Protein AF-A0A1H6A2J1-F1 (afdb_monomer)

Secondary structure (DSSP, 8-state):
-HHHHHHTHHHHHHHHHHHHHHHHHHHHIIIIIS--HHHHHHHHHHHHHHHHHHHHHHHHHHHHHSS--HHHHHHHHHHHHHHHHHHHHHHHHHHHHHHHHHHHTT--TTSS--PPP---THHHHHHHHHHHHHHHHHHHHHHHHHHHHH-BPPGGGSPPTTSS-HHHHHHHH-SBSSHHHHHHHHHHHHHHHHHHHHHHHHHHSPPPPPGGGS--

Mean predicted aligned error: 10.79 Å

Sequence (216 aa):
MLDYILQYKWAFFIGGEAVFWGSIVCFLLLRYVWNYRKLSKLFILLFLLSDLWMAAIGYLDYRRTGQFETFQWVILIFLAYALFFGRSDLRKLDAFIAVKTAKWWGIPDHELPPAEPKLSGTAHTRRELKNFTVHFVLYAAVTSVLIVVYGIVPEQSLPPEPSGPYAIRLALAGIVNHETAASVLKVWSLILAIDAAITLSYVIFPKKPDKTAASR

Nearest PDB structures (foldseek):
  7eeb-assembly1_D  TM=2.979E-01  e=9.233E+00  Mus musculus

pLDDT: mean 79.97, std 9.99, range [36.97, 90.62]

Solvent-accessible surface area (backbone atoms only — not comparable to full-atom values): 12003 Å² total; per-residue (Å²): 107,69,67,57,52,60,74,41,40,68,59,53,49,54,49,38,51,51,49,40,55,49,25,54,50,49,24,48,44,31,40,72,76,64,60,36,68,69,63,23,54,52,28,55,52,51,35,54,48,41,55,52,49,52,50,49,52,38,52,55,48,35,73,71,68,75,49,90,48,72,68,38,54,52,46,51,53,51,50,50,47,45,69,75,42,41,71,58,50,53,52,52,50,51,53,52,48,51,45,53,49,39,53,74,72,66,54,56,84,89,76,50,68,84,65,78,77,84,57,51,26,68,61,32,40,53,49,46,49,52,53,50,50,53,54,49,51,51,51,52,51,53,51,50,53,46,34,74,73,51,30,60,47,56,78,88,70,34,70,62,89,85,78,62,58,68,70,56,33,42,57,73,56,19,69,31,51,39,74,67,63,13,52,53,47,41,57,50,50,51,52,50,51,51,53,47,51,55,44,50,46,35,68,77,54,57,54,76,61,66,76,81,71,77,79,118

Structure (mmCIF, N/CA/C/O backbone):
data_AF-A0A1H6A2J1-F1
#
_entry.id   AF-A0A1H6A2J1-F1
#
loop_
_atom_site.group_PDB
_atom_site.id
_atom_site.type_symbol
_atom_site.label_atom_id
_atom_site.label_alt_id
_atom_site.label_comp_id
_atom_site.label_asym_id
_atom_site.label_entity_id
_atom_site.label_seq_id
_atom_site.pdbx_PDB_ins_code
_atom_site.Cartn_x
_atom_site.Cartn_y
_atom_site.Cartn_z
_atom_site.occupancy
_atom_site.B_iso_or_equiv
_atom_site.auth_seq_id
_atom_site.auth_comp_id
_atom_site.auth_asym_id
_atom_site.auth_atom_id
_atom_site.pdbx_PDB_model_num
ATOM 1 N N . MET A 1 1 ? 5.252 -11.901 28.234 1.00 73.31 1 MET A N 1
ATOM 2 C CA . MET A 1 1 ? 5.832 -11.677 26.886 1.00 73.31 1 MET A CA 1
ATOM 3 C C . MET A 1 1 ? 4.790 -11.207 25.882 1.00 73.31 1 MET A C 1
ATOM 5 O O . MET A 1 1 ? 4.975 -10.127 25.346 1.00 73.31 1 MET A O 1
ATOM 9 N N . LEU A 1 2 ? 3.694 -11.945 25.658 1.00 76.88 2 LEU A N 1
ATOM 10 C CA . LEU A 1 2 ? 2.600 -11.502 24.774 1.00 76.88 2 LEU A CA 1
ATOM 11 C C . LEU A 1 2 ? 2.052 -10.112 25.135 1.00 76.88 2 LEU A C 1
ATOM 13 O O . LEU A 1 2 ? 1.845 -9.291 24.255 1.00 76.88 2 LEU A O 1
ATOM 17 N N . ASP A 1 3 ? 1.895 -9.826 26.424 1.00 79.81 3 ASP A N 1
ATOM 18 C CA . ASP A 1 3 ? 1.411 -8.538 26.942 1.00 79.81 3 ASP A CA 1
ATOM 19 C C . ASP A 1 3 ? 2.306 -7.369 26.527 1.00 79.81 3 ASP A C 1
ATOM 21 O O . ASP A 1 3 ? 1.815 -6.320 26.128 1.00 79.81 3 ASP A O 1
ATOM 25 N N . TYR A 1 4 ? 3.621 -7.585 26.534 1.00 83.00 4 TYR A N 1
ATOM 26 C CA . TYR A 1 4 ? 4.599 -6.601 26.088 1.00 83.00 4 TYR A CA 1
ATOM 27 C C . TYR A 1 4 ? 4.525 -6.396 24.568 1.00 83.00 4 TYR A C 1
ATOM 29 O O . TYR A 1 4 ? 4.512 -5.267 24.091 1.00 83.00 4 TYR A O 1
ATOM 37 N N . ILE A 1 5 ? 4.406 -7.484 23.798 1.00 78.19 5 ILE A N 1
ATOM 38 C CA . ILE A 1 5 ? 4.261 -7.413 22.334 1.00 78.19 5 ILE A CA 1
ATOM 39 C C . ILE A 1 5 ? 2.994 -6.639 21.949 1.00 78.19 5 ILE A C 1
ATOM 41 O O . ILE A 1 5 ? 3.039 -5.790 21.064 1.00 78.19 5 ILE A O 1
ATOM 45 N N . LEU A 1 6 ? 1.881 -6.892 22.641 1.00 79.19 6 LEU A N 1
ATOM 46 C CA . LEU A 1 6 ? 0.605 -6.227 22.387 1.00 79.19 6 LEU A CA 1
ATOM 47 C C . LEU A 1 6 ? 0.598 -4.767 22.860 1.00 79.19 6 LEU A C 1
ATOM 49 O O . LEU A 1 6 ? 0.034 -3.914 22.180 1.00 79.19 6 LEU A O 1
ATOM 53 N N . GLN A 1 7 ? 1.278 -4.446 23.965 1.00 85.62 7 GLN A N 1
ATOM 54 C CA . GLN A 1 7 ? 1.450 -3.064 24.423 1.00 85.62 7 GLN A CA 1
ATOM 55 C C . GLN A 1 7 ? 2.217 -2.217 23.397 1.00 85.62 7 GLN A C 1
ATOM 57 O O . GLN A 1 7 ? 1.844 -1.077 23.130 1.00 85.62 7 GLN A O 1
ATOM 62 N N . TYR A 1 8 ? 3.258 -2.784 22.783 1.00 86.62 8 TYR A N 1
ATOM 63 C CA . TYR A 1 8 ? 4.091 -2.108 21.784 1.00 86.62 8 TYR A CA 1
ATOM 64 C C . TYR A 1 8 ? 3.735 -2.496 20.343 1.00 86.62 8 TYR A C 1
ATOM 66 O O . TYR A 1 8 ? 4.563 -2.353 19.443 1.00 86.62 8 TYR A O 1
ATOM 74 N N . LYS A 1 9 ? 2.503 -2.959 20.090 1.00 87.31 9 LYS A N 1
ATOM 75 C CA . LYS A 1 9 ? 2.076 -3.486 18.781 1.00 87.31 9 LYS A CA 1
ATOM 76 C C . LYS A 1 9 ? 2.341 -2.534 17.610 1.00 87.31 9 LYS A C 1
ATOM 78 O O . LYS A 1 9 ? 2.793 -2.969 16.555 1.00 87.31 9 LYS A O 1
ATOM 83 N N . TRP A 1 10 ? 2.177 -1.228 17.823 1.00 86.44 10 TRP A N 1
ATOM 84 C CA . TRP A 1 10 ? 2.512 -0.196 16.834 1.00 86.44 10 TRP A CA 1
ATOM 85 C C . TRP A 1 10 ? 4.014 -0.088 16.544 1.00 86.44 10 TRP A C 1
ATOM 87 O O . TRP A 1 10 ? 4.399 0.087 15.392 1.00 86.44 10 TRP A O 1
ATOM 97 N N . ALA A 1 11 ? 4.874 -0.239 17.554 1.00 88.12 11 ALA A N 1
ATOM 98 C CA . ALA A 1 11 ? 6.321 -0.249 17.352 1.00 88.12 11 ALA A CA 1
ATOM 99 C C . ALA A 1 11 ? 6.768 -1.506 16.591 1.00 88.12 11 ALA A C 1
ATOM 101 O O . ALA A 1 11 ? 7.615 -1.414 15.705 1.00 88.12 11 ALA A O 1
ATOM 102 N N . PHE A 1 12 ? 6.156 -2.662 16.875 1.00 87.94 12 PHE A N 1
ATOM 103 C CA . PHE A 1 12 ? 6.385 -3.887 16.102 1.00 87.94 12 PHE A CA 1
ATOM 104 C C . PHE A 1 12 ? 5.913 -3.757 14.655 1.00 87.94 12 PHE A C 1
ATOM 106 O O . PHE A 1 12 ? 6.601 -4.237 13.761 1.00 87.94 12 PHE A O 1
ATOM 113 N N . PHE A 1 13 ? 4.790 -3.080 14.414 1.00 87.44 13 PHE A N 1
ATOM 114 C CA . PHE A 1 13 ? 4.320 -2.781 13.064 1.00 87.44 13 PHE A CA 1
ATOM 115 C C . PHE A 1 13 ? 5.317 -1.900 12.301 1.00 87.44 13 PHE A C 1
ATOM 117 O O . PHE A 1 13 ? 5.768 -2.287 11.230 1.00 87.44 13 PHE A O 1
ATOM 124 N N . ILE A 1 14 ? 5.759 -0.782 12.889 1.00 88.19 14 ILE A N 1
ATOM 125 C CA . ILE A 1 14 ? 6.772 0.099 12.277 1.00 88.19 14 ILE A CA 1
ATOM 126 C C . ILE A 1 14 ? 8.093 -0.651 12.043 1.00 88.19 14 ILE A C 1
ATOM 128 O O . ILE A 1 14 ? 8.727 -0.491 11.002 1.00 88.19 14 ILE A O 1
ATOM 132 N N . GLY A 1 15 ? 8.510 -1.492 12.992 1.00 89.38 15 GLY A N 1
ATOM 133 C CA . GLY A 1 15 ? 9.690 -2.342 12.843 1.00 89.38 15 GLY A CA 1
ATOM 134 C C . GLY A 1 15 ? 9.544 -3.352 11.703 1.00 89.38 15 GLY A C 1
ATOM 135 O O . GLY A 1 15 ? 10.477 -3.522 10.921 1.00 89.38 15 GLY A O 1
ATOM 136 N N . GLY A 1 16 ? 8.370 -3.973 11.570 1.00 87.88 16 GLY A N 1
ATOM 137 C CA . GLY A 1 16 ? 8.030 -4.863 10.460 1.00 87.88 16 GLY A CA 1
ATOM 138 C C . GLY A 1 16 ? 8.097 -4.154 9.109 1.00 87.88 16 GLY A C 1
ATOM 139 O O . GLY A 1 16 ? 8.733 -4.660 8.190 1.00 87.88 16 GLY A O 1
ATOM 140 N N . GLU A 1 17 ? 7.561 -2.937 9.014 1.00 89.44 17 GLU A N 1
ATOM 141 C CA . GLU A 1 17 ? 7.673 -2.094 7.815 1.00 89.44 17 GLU A CA 1
ATOM 142 C C . GLU A 1 17 ? 9.136 -1.744 7.489 1.00 89.44 17 GLU A C 1
ATOM 144 O O . GLU A 1 17 ? 9.572 -1.824 6.339 1.00 89.44 17 GLU A O 1
ATOM 149 N N . ALA A 1 18 ? 9.951 -1.412 8.492 1.00 90.12 18 ALA A N 1
ATOM 150 C CA . ALA A 1 18 ? 11.375 -1.155 8.281 1.00 90.12 18 ALA A CA 1
ATOM 151 C C . ALA A 1 18 ? 12.114 -2.405 7.765 1.00 90.12 18 ALA A C 1
ATOM 153 O O . ALA A 1 18 ? 12.942 -2.307 6.854 1.00 90.12 18 ALA A O 1
ATOM 154 N N . VAL A 1 19 ? 11.791 -3.587 8.300 1.00 90.06 19 VAL A N 1
ATOM 155 C CA . VAL A 1 19 ? 12.327 -4.874 7.829 1.00 90.06 19 VAL A CA 1
ATOM 156 C C . VAL A 1 19 ? 11.833 -5.194 6.419 1.00 90.06 19 VAL A C 1
ATOM 158 O O . VAL A 1 19 ? 12.625 -5.680 5.611 1.00 90.06 19 VAL A O 1
ATOM 161 N N . PHE A 1 20 ? 10.578 -4.885 6.089 1.00 87.50 20 PHE A N 1
ATOM 162 C CA . PHE A 1 20 ? 10.013 -5.015 4.745 1.00 87.50 20 PHE A CA 1
ATOM 163 C C . PHE A 1 20 ? 10.830 -4.201 3.734 1.00 87.50 20 PHE A C 1
ATOM 165 O O . PHE A 1 20 ? 11.395 -4.764 2.789 1.00 87.50 20 PHE A O 1
ATOM 172 N N . TRP A 1 21 ? 10.982 -2.893 3.969 1.00 87.56 21 TRP A N 1
ATOM 173 C CA . TRP A 1 21 ? 11.711 -2.007 3.059 1.00 87.56 21 TRP A CA 1
ATOM 174 C C . TRP A 1 21 ? 13.193 -2.377 2.986 1.00 87.56 21 TRP A C 1
ATOM 176 O O . TRP A 1 21 ? 13.762 -2.463 1.895 1.00 87.56 21 TRP A O 1
ATOM 186 N N . GLY A 1 22 ? 13.808 -2.679 4.132 1.00 90.00 22 GLY A N 1
ATOM 187 C CA . GLY A 1 22 ? 15.189 -3.146 4.205 1.00 90.00 22 GLY A CA 1
ATOM 188 C C . GLY A 1 22 ? 15.407 -4.448 3.433 1.00 90.00 22 GLY A C 1
ATOM 189 O O . GLY A 1 22 ? 16.389 -4.574 2.703 1.00 90.00 22 GLY A O 1
ATOM 190 N N . SER A 1 23 ? 14.470 -5.394 3.517 1.00 87.75 23 SER A N 1
ATOM 191 C CA . SER A 1 23 ? 14.567 -6.679 2.820 1.00 87.75 23 SER A CA 1
ATOM 192 C C . SER A 1 23 ? 14.482 -6.520 1.308 1.00 87.75 23 SER A C 1
ATOM 194 O O . SER A 1 23 ? 15.246 -7.163 0.590 1.00 87.75 23 SER A O 1
ATOM 196 N N . ILE A 1 24 ? 13.614 -5.632 0.816 1.00 85.75 24 ILE A N 1
ATOM 197 C CA . ILE A 1 24 ? 13.518 -5.306 -0.612 1.00 85.75 24 ILE A CA 1
ATOM 198 C C . ILE A 1 24 ? 14.820 -4.674 -1.109 1.00 85.75 24 ILE A C 1
ATOM 200 O O . ILE A 1 24 ? 15.358 -5.087 -2.137 1.00 85.75 24 ILE A O 1
ATOM 204 N N . VAL A 1 25 ? 15.359 -3.697 -0.380 1.00 87.38 25 VAL A N 1
ATOM 205 C CA . VAL A 1 25 ? 16.614 -3.041 -0.766 1.00 87.38 25 VAL A CA 1
ATOM 206 C C . VAL A 1 25 ? 17.764 -4.048 -0.773 1.00 87.38 25 VAL A C 1
ATOM 208 O O . VAL A 1 25 ? 18.466 -4.166 -1.777 1.00 87.38 25 VAL A O 1
ATOM 211 N N . CYS A 1 26 ? 17.918 -4.844 0.286 1.00 87.06 26 CYS A N 1
ATOM 212 C CA . CYS A 1 26 ? 18.938 -5.890 0.364 1.00 87.06 26 CYS A CA 1
ATOM 213 C C . CYS A 1 26 ? 18.780 -6.945 -0.736 1.00 87.06 26 CYS A C 1
ATOM 215 O O . CYS A 1 26 ? 19.773 -7.350 -1.341 1.00 87.06 26 CYS A O 1
ATOM 217 N N . PHE A 1 27 ? 17.547 -7.357 -1.049 1.00 86.38 27 PHE A N 1
ATOM 218 C CA . PHE A 1 27 ? 17.252 -8.260 -2.159 1.00 86.38 27 PHE A CA 1
ATOM 219 C C . PHE A 1 27 ? 17.810 -7.728 -3.482 1.00 86.38 27 PHE A C 1
ATOM 221 O O . PHE A 1 27 ? 18.503 -8.455 -4.201 1.00 86.38 27 PHE A O 1
ATOM 228 N N . LEU A 1 28 ? 17.529 -6.460 -3.789 1.00 82.00 28 LEU A N 1
ATOM 229 C CA . LEU A 1 28 ? 17.964 -5.811 -5.021 1.00 82.00 28 LEU A CA 1
ATOM 230 C C . LEU A 1 28 ? 19.483 -5.626 -5.052 1.00 82.00 28 LEU A C 1
ATOM 232 O O . LEU A 1 28 ? 20.115 -5.952 -6.056 1.00 82.00 28 LEU A O 1
ATOM 236 N N . LEU A 1 29 ? 20.081 -5.170 -3.950 1.00 83.69 29 LEU A N 1
ATOM 237 C CA . LEU A 1 29 ? 21.529 -4.998 -3.846 1.00 83.69 29 LEU A CA 1
ATOM 238 C C . LEU A 1 29 ? 22.260 -6.332 -4.042 1.00 83.69 29 LEU A C 1
ATOM 240 O O . LEU A 1 29 ? 23.148 -6.439 -4.884 1.00 83.69 29 LEU A O 1
ATOM 244 N N . LEU A 1 30 ? 21.853 -7.387 -3.337 1.00 83.81 30 LEU A N 1
ATOM 245 C CA . LEU A 1 30 ? 22.485 -8.702 -3.465 1.00 83.81 30 LEU A CA 1
ATOM 246 C C . LEU A 1 30 ? 22.318 -9.298 -4.859 1.00 83.81 30 LEU A C 1
ATOM 248 O O . LEU A 1 30 ? 23.219 -9.975 -5.352 1.00 83.81 30 LEU A O 1
ATOM 252 N N . ARG A 1 31 ? 21.174 -9.054 -5.501 1.00 81.69 31 ARG A N 1
ATOM 253 C CA . ARG A 1 31 ? 20.886 -9.586 -6.829 1.00 81.69 31 ARG A CA 1
ATOM 254 C C . ARG A 1 31 ? 21.630 -8.851 -7.940 1.00 81.69 31 ARG A C 1
ATOM 256 O O . ARG A 1 31 ? 22.133 -9.524 -8.834 1.00 81.69 31 ARG A O 1
ATOM 263 N N . TYR A 1 32 ? 21.683 -7.521 -7.900 1.00 78.06 32 TYR A N 1
ATOM 264 C CA . TYR A 1 32 ? 22.187 -6.710 -9.014 1.00 78.06 32 TYR A CA 1
ATOM 265 C C . TYR A 1 32 ? 23.586 -6.136 -8.786 1.00 78.06 32 TYR A C 1
ATOM 267 O O . TYR A 1 32 ? 24.330 -6.003 -9.749 1.00 78.06 32 TYR A O 1
ATOM 275 N N . VAL A 1 33 ? 23.969 -5.832 -7.542 1.00 76.94 33 VAL A N 1
ATOM 276 C CA . VAL A 1 33 ? 25.324 -5.344 -7.224 1.00 76.94 33 VAL A CA 1
ATOM 277 C C . VAL A 1 33 ? 26.275 -6.519 -7.001 1.00 76.94 33 VAL A C 1
ATOM 279 O O . VAL A 1 33 ? 27.364 -6.542 -7.561 1.00 76.94 33 VAL A O 1
ATOM 282 N N . TRP A 1 34 ? 25.849 -7.527 -6.232 1.00 77.81 34 TRP A N 1
ATOM 283 C CA . TRP A 1 34 ? 26.703 -8.666 -5.858 1.00 77.81 34 TRP A CA 1
ATOM 284 C C . TRP A 1 34 ? 26.422 -9.981 -6.616 1.00 77.81 34 TRP A C 1
ATOM 286 O O . TRP A 1 34 ? 27.122 -10.967 -6.400 1.00 77.81 34 TRP A O 1
ATOM 296 N N . ASN A 1 35 ? 25.422 -10.028 -7.507 1.00 74.88 35 ASN A N 1
ATOM 297 C CA . ASN A 1 35 ? 25.043 -11.201 -8.323 1.00 74.88 35 ASN A CA 1
ATOM 298 C C . ASN A 1 35 ? 24.764 -12.508 -7.527 1.00 74.88 35 ASN A C 1
ATOM 300 O O . ASN A 1 35 ? 24.774 -13.613 -8.080 1.00 74.88 35 ASN A O 1
ATOM 304 N N . TYR A 1 36 ? 24.439 -12.420 -6.231 1.00 77.69 36 TYR A N 1
ATOM 305 C CA . TYR A 1 36 ? 24.123 -13.571 -5.374 1.00 77.69 36 TYR A CA 1
ATOM 306 C C . TYR A 1 36 ? 22.666 -14.032 -5.539 1.00 77.69 36 TYR A C 1
ATOM 308 O O . TYR A 1 36 ? 21.817 -13.866 -4.660 1.00 77.69 36 TYR A O 1
ATOM 316 N N . ARG A 1 37 ? 22.371 -14.695 -6.665 1.00 72.12 37 ARG A N 1
ATOM 317 C CA . ARG A 1 37 ? 21.011 -15.155 -7.036 1.00 72.12 37 ARG A CA 1
ATOM 318 C C . ARG A 1 37 ? 20.352 -16.127 -6.046 1.00 72.12 37 ARG A C 1
ATOM 320 O O . ARG A 1 37 ? 19.130 -16.265 -6.046 1.00 72.12 37 ARG A O 1
ATOM 327 N N . LYS A 1 38 ? 21.132 -16.859 -5.241 1.00 77.50 38 LYS A N 1
ATOM 328 C CA . LYS A 1 38 ? 20.590 -17.772 -4.214 1.00 77.50 38 LYS A CA 1
ATOM 329 C C . LYS A 1 38 ? 20.233 -17.027 -2.929 1.00 77.50 38 LYS A C 1
ATOM 331 O O . LYS A 1 38 ? 19.165 -17.277 -2.381 1.00 77.50 38 LYS A O 1
ATOM 336 N N . LEU A 1 39 ? 21.094 -16.105 -2.496 1.00 77.88 39 LEU A N 1
ATOM 337 C CA . LEU A 1 39 ? 20.915 -15.352 -1.256 1.00 77.88 39 LEU A CA 1
ATOM 338 C C . LEU A 1 39 ? 19.789 -14.320 -1.375 1.00 77.88 39 LEU A C 1
ATOM 340 O O . LEU A 1 39 ? 19.058 -14.098 -0.420 1.00 77.88 39 LEU A O 1
ATOM 344 N N . SER A 1 40 ? 19.568 -13.769 -2.571 1.00 79.12 40 SER A N 1
ATOM 345 C CA . SER A 1 40 ? 18.434 -12.876 -2.818 1.00 79.12 40 SER A CA 1
ATOM 346 C C . SER A 1 40 ? 17.085 -13.567 -2.536 1.00 79.12 40 SER A C 1
ATOM 348 O O . SER A 1 40 ? 16.214 -12.997 -1.888 1.00 79.12 40 SER A O 1
ATOM 350 N N . LYS A 1 41 ? 16.916 -14.847 -2.887 1.00 79.31 41 LYS A N 1
ATOM 351 C CA . LYS A 1 41 ? 15.673 -15.586 -2.587 1.00 79.31 41 LYS A CA 1
ATOM 352 C C . LYS A 1 41 ? 15.362 -15.681 -1.087 1.00 79.31 41 LYS A C 1
ATOM 354 O O . LYS A 1 41 ? 14.189 -15.726 -0.729 1.00 79.31 41 LYS A O 1
ATOM 359 N N . LEU A 1 42 ? 16.380 -15.660 -0.222 1.00 86.31 42 LEU A N 1
ATOM 360 C CA . LEU A 1 42 ? 16.195 -15.651 1.232 1.00 86.31 42 LEU A CA 1
ATOM 361 C C . LEU A 1 42 ? 15.547 -14.345 1.715 1.00 86.31 42 LEU A C 1
ATOM 363 O O . LEU A 1 42 ? 14.706 -14.383 2.604 1.00 86.31 42 LEU A O 1
ATOM 367 N N . PHE A 1 43 ? 15.854 -13.211 1.084 1.00 83.75 43 PHE A N 1
ATOM 368 C CA . PHE A 1 43 ? 15.234 -11.927 1.423 1.00 83.75 43 PHE A CA 1
ATOM 369 C C . PHE A 1 43 ? 13.765 -11.833 0.999 1.00 83.75 43 PHE A C 1
ATOM 371 O O . PHE A 1 43 ? 12.986 -11.189 1.691 1.00 83.75 43 PHE A O 1
ATOM 378 N N . ILE A 1 44 ? 13.354 -12.523 -0.073 1.00 81.94 44 ILE A N 1
ATOM 379 C CA . ILE A 1 44 ? 11.925 -12.652 -0.414 1.00 81.94 44 ILE A CA 1
ATOM 380 C C . ILE A 1 44 ? 11.190 -13.465 0.661 1.00 81.94 44 ILE A C 1
ATOM 382 O O . ILE A 1 44 ? 10.075 -13.119 1.040 1.00 81.94 44 ILE A O 1
ATOM 386 N N . LEU A 1 45 ? 11.809 -14.539 1.162 1.00 86.25 45 LEU A N 1
ATOM 387 C CA . LEU A 1 45 ? 11.232 -15.332 2.248 1.00 86.25 45 LEU A CA 1
ATOM 388 C C . LEU A 1 45 ? 11.153 -14.525 3.551 1.00 86.25 45 LEU A C 1
ATOM 390 O O . LEU A 1 45 ? 10.138 -14.590 4.233 1.00 86.25 45 LEU A O 1
ATOM 394 N N . LEU A 1 46 ? 12.197 -13.753 3.871 1.00 86.62 46 LEU A N 1
ATOM 395 C CA . LEU A 1 46 ? 12.235 -12.872 5.040 1.00 86.62 46 LEU A CA 1
ATOM 396 C C . LEU A 1 46 ? 11.135 -11.807 4.978 1.00 86.62 46 LEU A C 1
ATOM 398 O O . LEU A 1 46 ? 10.437 -11.591 5.963 1.00 86.62 46 LEU A O 1
ATOM 402 N N . PHE A 1 47 ? 10.954 -11.203 3.803 1.00 85.69 47 PHE A N 1
ATOM 403 C CA . PHE A 1 47 ? 9.849 -10.297 3.513 1.00 85.69 47 PHE A CA 1
ATOM 404 C C . PHE A 1 47 ? 8.494 -10.962 3.813 1.00 85.69 47 PHE A C 1
ATOM 406 O O . PHE A 1 47 ? 7.738 -10.455 4.636 1.00 85.69 47 PHE A O 1
ATOM 413 N N . LEU A 1 48 ? 8.226 -12.139 3.234 1.00 86.44 48 LEU A N 1
ATOM 414 C CA . LEU A 1 48 ? 6.956 -12.840 3.444 1.00 86.44 48 LEU A CA 1
ATOM 415 C C . LEU A 1 48 ? 6.746 -13.241 4.914 1.00 86.44 48 LEU A C 1
ATOM 417 O O . LEU A 1 48 ? 5.626 -13.206 5.413 1.00 86.44 48 LEU A O 1
ATOM 421 N N . LEU A 1 49 ? 7.819 -13.618 5.614 1.00 89.38 49 LEU A N 1
ATOM 422 C CA . LEU A 1 49 ? 7.775 -13.964 7.032 1.00 89.38 49 LEU A CA 1
ATOM 423 C C . LEU A 1 49 ? 7.442 -12.747 7.908 1.00 89.38 49 LEU A C 1
ATOM 425 O O . LEU A 1 49 ? 6.737 -12.904 8.902 1.00 89.38 49 LEU A O 1
ATOM 429 N N . SER A 1 50 ? 7.912 -11.554 7.529 1.00 88.62 50 SER A N 1
ATOM 430 C CA . SER A 1 50 ? 7.580 -10.296 8.206 1.00 88.62 50 SER A CA 1
ATOM 431 C C . SER A 1 50 ? 6.075 -10.023 8.155 1.00 88.62 50 SER A C 1
ATOM 433 O O . SER A 1 50 ? 5.457 -9.832 9.202 1.00 88.62 50 SER A O 1
ATOM 435 N N . ASP A 1 51 ? 5.459 -10.111 6.971 1.00 87.94 51 ASP A N 1
ATOM 436 C CA . ASP A 1 51 ? 4.003 -9.951 6.827 1.00 87.94 51 ASP A CA 1
ATOM 437 C C . ASP A 1 51 ? 3.225 -11.003 7.624 1.00 87.94 51 ASP A C 1
ATOM 439 O O . ASP A 1 51 ? 2.227 -10.701 8.282 1.00 87.94 51 ASP A O 1
ATOM 443 N N . LEU A 1 52 ? 3.694 -12.254 7.602 1.00 90.31 52 LEU A N 1
ATOM 444 C CA . LEU A 1 52 ? 3.053 -13.354 8.324 1.00 90.31 52 LEU A CA 1
ATOM 445 C C . LEU A 1 52 ? 3.115 -13.147 9.843 1.00 90.31 52 LEU A C 1
ATOM 447 O O . LEU A 1 52 ? 2.162 -13.458 10.559 1.00 90.31 52 LEU A O 1
ATOM 451 N N . TRP A 1 53 ? 4.219 -12.584 10.335 1.00 90.62 53 TRP A N 1
ATOM 452 C CA . TRP A 1 53 ? 4.376 -12.194 11.731 1.00 90.62 53 TRP A CA 1
ATOM 453 C C . TRP A 1 53 ? 3.438 -11.042 12.114 1.00 90.62 53 TRP A C 1
ATOM 455 O O . TRP A 1 53 ? 2.786 -11.112 13.157 1.00 90.62 53 TRP A O 1
ATOM 465 N N . MET A 1 54 ? 3.293 -10.023 11.261 1.00 89.06 54 MET A N 1
ATOM 466 C CA . MET A 1 54 ? 2.317 -8.945 11.472 1.00 89.06 54 MET A CA 1
ATOM 467 C C . MET A 1 54 ? 0.885 -9.492 11.532 1.00 89.06 54 MET A C 1
ATOM 469 O O . MET A 1 54 ? 0.145 -9.164 12.462 1.00 89.06 54 MET A O 1
ATOM 473 N N . ALA A 1 55 ? 0.520 -10.409 10.632 1.00 89.56 55 ALA A N 1
ATOM 474 C CA . ALA A 1 55 ? -0.767 -11.102 10.680 1.00 89.56 55 ALA A CA 1
ATOM 475 C C . ALA A 1 55 ? -0.963 -11.890 11.991 1.00 89.56 55 ALA A C 1
ATOM 477 O O . ALA A 1 55 ? -2.045 -11.852 12.581 1.00 89.56 55 ALA A O 1
ATOM 478 N N . ALA A 1 56 ? 0.085 -12.555 12.490 1.00 90.56 56 ALA A N 1
ATOM 479 C CA . ALA A 1 56 ? 0.038 -13.283 13.756 1.00 90.56 56 ALA A CA 1
ATOM 480 C C . ALA A 1 56 ? -0.196 -12.353 14.958 1.00 90.56 56 ALA A C 1
ATOM 482 O O . ALA A 1 56 ? -1.031 -12.669 15.805 1.00 90.56 56 ALA A O 1
ATOM 483 N N . ILE A 1 57 ? 0.475 -11.195 15.029 1.00 89.75 57 ILE A N 1
ATOM 484 C CA . ILE A 1 57 ? 0.230 -10.207 16.095 1.00 89.75 57 ILE A CA 1
ATOM 485 C C . ILE A 1 57 ? -1.216 -9.705 16.028 1.00 89.75 57 ILE A C 1
ATOM 487 O O . ILE A 1 57 ? -1.878 -9.658 17.062 1.00 89.75 57 ILE A O 1
ATOM 491 N N . GLY A 1 58 ? -1.729 -9.388 14.835 1.00 88.31 58 GLY A N 1
ATOM 492 C CA . GLY A 1 58 ? -3.125 -8.973 14.659 1.00 88.31 58 GLY A CA 1
ATOM 493 C C . GLY A 1 58 ? -4.123 -10.027 15.149 1.00 88.31 58 GLY A C 1
ATOM 494 O O . GLY A 1 58 ? -5.076 -9.706 15.857 1.00 88.31 58 GLY A O 1
ATOM 495 N N . TYR A 1 59 ? -3.872 -11.303 14.852 1.00 88.62 59 TYR A N 1
ATOM 496 C CA . TYR A 1 59 ? -4.700 -12.407 15.340 1.00 88.62 59 TYR A CA 1
ATOM 497 C C . TYR A 1 59 ? -4.622 -12.586 16.866 1.00 88.62 59 TYR A C 1
ATOM 499 O O . TYR A 1 59 ? -5.639 -12.815 17.523 1.00 88.62 59 TYR A O 1
ATOM 507 N N . LEU A 1 60 ? -3.425 -12.477 17.449 1.00 88.56 60 LEU A N 1
ATOM 508 C CA . LEU A 1 60 ? -3.229 -12.577 18.898 1.00 88.56 60 LEU A CA 1
ATOM 509 C C . LEU A 1 60 ? -3.890 -11.414 19.649 1.00 88.56 60 LEU A C 1
ATOM 511 O O . LEU A 1 60 ? -4.449 -11.631 20.725 1.00 88.56 60 LEU A O 1
ATOM 515 N N . ASP A 1 61 ? -3.864 -10.212 19.072 1.00 85.75 61 ASP A N 1
ATOM 516 C CA . ASP A 1 61 ? -4.569 -9.036 19.586 1.00 85.75 61 ASP A CA 1
ATOM 517 C C . ASP A 1 61 ? -6.084 -9.294 19.617 1.00 85.75 61 ASP A C 1
ATOM 519 O O . ASP A 1 61 ? -6.698 -9.179 20.676 1.00 85.75 61 ASP A O 1
ATOM 523 N N . TYR A 1 62 ? -6.656 -9.791 18.512 1.00 85.94 62 TYR A N 1
ATOM 524 C CA . TYR A 1 62 ? -8.080 -10.141 18.416 1.00 85.94 62 TYR A CA 1
ATOM 525 C C . TYR A 1 62 ? -8.504 -11.187 19.449 1.00 85.94 62 TYR A C 1
ATOM 527 O O . TYR A 1 62 ? -9.525 -11.046 20.121 1.00 85.94 62 TYR A O 1
ATOM 535 N N . ARG A 1 63 ? -7.694 -12.238 19.621 1.00 86.00 63 ARG A N 1
ATOM 536 C CA . ARG A 1 63 ? -7.959 -13.308 20.594 1.00 86.00 63 ARG A CA 1
ATOM 537 C C . ARG A 1 63 ? -7.991 -12.811 22.038 1.00 86.00 63 ARG A C 1
ATOM 539 O O . ARG A 1 63 ? -8.620 -13.465 22.867 1.00 86.00 63 ARG A O 1
ATOM 546 N N . ARG A 1 64 ? -7.299 -11.711 22.346 1.00 82.62 64 ARG A N 1
ATOM 547 C CA . ARG A 1 64 ? -7.229 -11.141 23.694 1.00 82.62 64 ARG A CA 1
ATOM 548 C C . ARG A 1 64 ? -8.337 -10.131 23.951 1.00 82.62 64 ARG A C 1
ATOM 550 O O . ARG A 1 64 ? -8.960 -10.188 25.005 1.00 82.62 64 ARG A O 1
ATOM 557 N N . THR A 1 65 ? -8.541 -9.191 23.033 1.00 79.62 65 THR A N 1
ATOM 558 C CA . THR A 1 65 ? -9.519 -8.111 23.214 1.00 79.62 65 THR A CA 1
ATOM 559 C C . THR A 1 65 ? -10.940 -8.561 22.894 1.00 79.62 65 THR A C 1
ATOM 561 O O . THR A 1 65 ? -11.893 -7.963 23.384 1.00 79.62 65 THR A O 1
ATOM 564 N N . GLY A 1 66 ? -11.107 -9.610 22.079 1.00 78.62 66 GLY A N 1
ATOM 565 C CA . GLY A 1 66 ? -12.414 -10.078 21.610 1.00 78.62 66 GLY A CA 1
ATOM 566 C C . GLY A 1 66 ? -13.129 -9.079 20.694 1.00 78.62 66 GLY A C 1
ATOM 567 O O . GLY A 1 66 ? -14.267 -9.321 20.298 1.00 78.62 66 GLY A O 1
ATOM 568 N N . GLN A 1 67 ? -12.473 -7.967 20.350 1.00 78.00 67 GLN A N 1
ATOM 569 C CA . GLN A 1 67 ? -12.994 -6.908 19.499 1.00 78.00 67 GLN A CA 1
ATOM 570 C C . GLN A 1 67 ? -11.984 -6.542 18.416 1.00 78.00 67 GLN A C 1
ATOM 572 O O . GLN A 1 67 ? -10.767 -6.650 18.598 1.00 78.00 67 GLN A O 1
ATOM 577 N N . PHE A 1 68 ? -12.516 -6.079 17.288 1.00 72.75 68 PHE A N 1
ATOM 578 C CA . PHE A 1 68 ? -11.709 -5.603 16.179 1.00 72.75 68 PHE A CA 1
ATOM 579 C C . PHE A 1 68 ? -11.226 -4.171 16.410 1.00 72.75 68 PHE A C 1
ATOM 581 O O . PHE A 1 68 ? -11.889 -3.208 16.026 1.00 72.75 68 PHE A O 1
ATOM 588 N N . GLU A 1 69 ? -10.054 -4.029 17.028 1.00 80.88 69 GLU A N 1
ATOM 589 C CA . GLU A 1 69 ? -9.401 -2.729 17.188 1.00 80.88 69 GLU A CA 1
ATOM 590 C C . GLU A 1 69 ? -8.799 -2.215 15.871 1.00 80.88 69 GLU A C 1
ATOM 592 O O . GLU A 1 69 ? -8.445 -2.989 14.979 1.00 80.88 69 GLU A O 1
ATOM 597 N N . THR A 1 70 ? -8.596 -0.895 15.775 1.00 78.88 70 THR A N 1
ATOM 598 C CA . THR A 1 70 ? -7.969 -0.205 14.629 1.00 78.88 70 THR A CA 1
ATOM 599 C C . THR A 1 70 ? -6.716 -0.908 14.104 1.00 78.88 70 THR A C 1
ATOM 601 O O . THR A 1 70 ? -6.515 -1.004 12.897 1.00 78.88 70 THR A O 1
ATOM 604 N N . PHE A 1 71 ? -5.878 -1.428 15.001 1.00 82.44 71 PHE A N 1
ATOM 605 C CA . PHE A 1 71 ? -4.646 -2.128 14.642 1.00 82.44 71 PHE A CA 1
ATOM 606 C C . PHE A 1 71 ? -4.891 -3.351 13.739 1.00 82.44 71 PHE A C 1
ATOM 608 O O . PHE A 1 71 ? -4.184 -3.560 12.755 1.00 82.44 71 PHE A O 1
ATOM 615 N N . GLN A 1 72 ? -5.927 -4.134 14.035 1.00 83.06 72 GLN A N 1
ATOM 616 C CA . GLN A 1 72 ? -6.269 -5.341 13.283 1.00 83.06 72 GLN A CA 1
ATOM 617 C C . GLN A 1 72 ? -6.805 -4.984 11.894 1.00 83.06 72 GLN A C 1
ATOM 619 O O . GLN A 1 72 ? -6.473 -5.650 10.916 1.00 83.06 72 GLN A O 1
ATOM 624 N N . TRP A 1 73 ? -7.561 -3.888 11.790 1.00 79.19 73 TRP A N 1
ATOM 625 C CA . TRP A 1 73 ? -8.023 -3.347 10.511 1.00 79.19 73 TRP A CA 1
ATOM 626 C C . TRP A 1 73 ? -6.881 -2.891 9.618 1.00 79.19 73 TRP A C 1
ATOM 628 O O . TRP A 1 73 ? -6.877 -3.209 8.430 1.00 79.19 73 TRP A O 1
ATOM 638 N N . VAL A 1 74 ? -5.890 -2.200 10.187 1.00 81.62 74 VAL A N 1
ATOM 639 C CA . VAL A 1 74 ? -4.679 -1.817 9.452 1.00 81.62 74 VAL A CA 1
ATOM 640 C C . VAL A 1 74 ? -3.982 -3.064 8.907 1.00 81.62 74 VAL A C 1
ATOM 642 O O . VAL A 1 74 ? -3.734 -3.136 7.706 1.00 81.62 74 VAL A O 1
ATOM 645 N N . ILE A 1 75 ? -3.754 -4.084 9.739 1.00 86.25 75 ILE A N 1
ATOM 646 C CA . ILE A 1 75 ? -3.117 -5.336 9.300 1.00 86.25 75 ILE A CA 1
ATOM 647 C C . ILE A 1 75 ? -3.931 -6.043 8.213 1.00 86.25 75 ILE A C 1
ATOM 649 O O . ILE A 1 75 ? -3.350 -6.519 7.244 1.00 86.25 75 ILE A O 1
ATOM 653 N N . LEU A 1 76 ? -5.260 -6.104 8.332 1.00 83.62 76 LEU A N 1
ATOM 654 C CA . LEU A 1 76 ? -6.116 -6.732 7.321 1.00 83.62 76 LEU A CA 1
ATOM 655 C C . LEU A 1 76 ? -6.014 -6.031 5.963 1.00 83.62 76 LEU A C 1
ATOM 657 O O . LEU A 1 76 ? -5.919 -6.707 4.939 1.00 83.62 76 LEU A O 1
ATOM 661 N N . ILE A 1 77 ? -6.004 -4.696 5.945 1.00 80.56 77 ILE A N 1
ATOM 662 C CA . ILE A 1 77 ? -5.853 -3.913 4.711 1.00 80.56 77 ILE A CA 1
ATOM 663 C C . ILE A 1 77 ? -4.467 -4.144 4.097 1.00 80.56 77 ILE A C 1
ATOM 665 O O . ILE A 1 77 ? -4.371 -4.400 2.896 1.00 80.56 77 ILE A O 1
ATOM 669 N N . PHE A 1 78 ? -3.408 -4.112 4.911 1.00 82.69 78 PHE A N 1
ATOM 670 C CA . PHE A 1 78 ? -2.041 -4.393 4.461 1.00 82.69 78 PHE A CA 1
ATOM 671 C C . PHE A 1 78 ? -1.904 -5.814 3.906 1.00 82.69 78 PHE A C 1
ATOM 673 O O . PHE A 1 78 ? -1.369 -6.003 2.815 1.00 82.69 78 PHE A O 1
ATOM 680 N N . LEU A 1 79 ? -2.458 -6.811 4.597 1.00 84.12 79 LEU A N 1
ATOM 681 C CA . LEU A 1 79 ? -2.428 -8.204 4.164 1.00 84.12 79 LEU A CA 1
ATOM 682 C C . LEU A 1 79 ? -3.216 -8.407 2.865 1.00 84.12 79 LEU A C 1
ATOM 684 O O . LEU A 1 79 ? -2.746 -9.090 1.956 1.00 84.12 79 LEU A O 1
ATOM 688 N N . ALA A 1 80 ? -4.392 -7.785 2.743 1.00 81.19 80 ALA A N 1
ATOM 689 C CA . ALA A 1 80 ? -5.157 -7.794 1.502 1.00 81.19 80 ALA A CA 1
ATOM 690 C C . ALA A 1 80 ? -4.330 -7.193 0.356 1.00 81.19 80 ALA A C 1
ATOM 692 O O . ALA A 1 80 ? -4.193 -7.821 -0.696 1.00 81.19 80 ALA A O 1
ATOM 693 N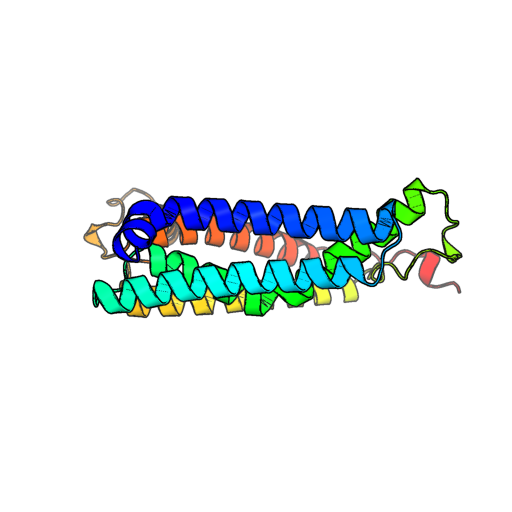 N . TYR A 1 81 ? -3.710 -6.028 0.568 1.00 81.00 81 TYR A N 1
ATOM 694 C CA . TYR A 1 81 ? -2.830 -5.412 -0.425 1.00 81.00 81 TYR A CA 1
ATOM 695 C C . TYR A 1 81 ? -1.679 -6.349 -0.826 1.00 81.00 81 TYR A C 1
ATOM 697 O O . TYR A 1 81 ? -1.469 -6.594 -2.016 1.00 81.00 81 TYR A O 1
ATOM 705 N N . ALA A 1 82 ? -0.981 -6.942 0.146 1.00 83.38 82 ALA A N 1
ATOM 706 C CA . ALA A 1 82 ? 0.124 -7.866 -0.096 1.00 83.38 82 ALA A CA 1
ATOM 707 C C . ALA A 1 82 ? -0.303 -9.092 -0.927 1.00 83.38 82 ALA A C 1
ATOM 709 O O . ALA A 1 82 ? 0.421 -9.507 -1.835 1.00 83.38 82 ALA A O 1
ATOM 710 N N . LEU A 1 83 ? -1.499 -9.641 -0.687 1.00 81.44 83 LEU A N 1
ATOM 711 C CA . LEU A 1 83 ? -2.025 -10.789 -1.432 1.00 81.44 83 LEU A CA 1
ATOM 712 C C . LEU A 1 83 ? -2.409 -10.442 -2.877 1.00 81.44 83 LEU A C 1
ATOM 714 O O . LEU A 1 83 ? -2.086 -11.201 -3.794 1.00 81.44 83 LEU A O 1
ATOM 718 N N . PHE A 1 84 ? -3.079 -9.308 -3.097 1.00 78.12 84 PHE A N 1
ATOM 719 C CA . PHE A 1 84 ? -3.528 -8.910 -4.435 1.00 78.12 84 PHE A CA 1
ATOM 720 C C . PHE A 1 84 ? -2.393 -8.328 -5.292 1.00 78.12 84 PHE A C 1
ATOM 722 O O . PHE A 1 84 ? -2.282 -8.658 -6.475 1.00 78.12 84 PHE A O 1
ATOM 729 N N . PHE A 1 85 ? -1.532 -7.493 -4.706 1.00 73.69 85 PHE A N 1
ATOM 730 C CA . PHE A 1 85 ? -0.529 -6.708 -5.434 1.00 73.69 85 PHE A CA 1
ATOM 731 C C . PHE A 1 85 ? 0.911 -7.170 -5.212 1.00 73.69 85 PHE A C 1
ATOM 733 O O . PHE A 1 85 ? 1.736 -7.003 -6.112 1.00 73.69 85 PHE A O 1
ATOM 740 N N . GLY A 1 86 ? 1.224 -7.841 -4.100 1.00 75.25 86 GLY A N 1
ATOM 741 C CA . GLY A 1 86 ? 2.607 -8.147 -3.713 1.00 75.25 86 GLY A CA 1
ATOM 742 C C . GLY A 1 86 ? 3.409 -8.888 -4.787 1.00 75.25 86 GLY A C 1
ATOM 743 O O . GLY A 1 86 ? 4.518 -8.486 -5.139 1.00 75.25 86 GLY A O 1
ATOM 744 N N . ARG A 1 87 ? 2.838 -9.927 -5.414 1.00 76.12 87 ARG A N 1
ATOM 745 C CA . ARG A 1 87 ? 3.540 -10.671 -6.483 1.00 76.12 87 ARG A CA 1
ATOM 746 C C . ARG A 1 87 ? 3.716 -9.853 -7.769 1.00 76.12 87 ARG A C 1
ATOM 748 O O . ARG A 1 87 ? 4.709 -10.030 -8.478 1.00 76.12 87 ARG A O 1
ATOM 755 N N . SER A 1 88 ? 2.738 -9.011 -8.097 1.00 75.69 88 SER A N 1
ATOM 756 C CA . SER A 1 88 ? 2.767 -8.119 -9.263 1.00 75.69 88 SER A CA 1
ATOM 757 C C . SER A 1 88 ? 3.869 -7.079 -9.102 1.00 75.69 88 SER A C 1
ATOM 759 O O . SER A 1 88 ? 4.696 -6.890 -9.997 1.00 75.69 88 SER A O 1
ATOM 761 N N . ASP A 1 89 ? 3.896 -6.449 -7.937 1.00 78.12 89 ASP A N 1
ATOM 762 C CA . ASP A 1 89 ? 4.713 -5.275 -7.679 1.00 78.12 89 ASP A CA 1
ATOM 763 C C . ASP A 1 89 ? 6.176 -5.663 -7.524 1.00 78.12 89 ASP A C 1
ATOM 765 O O . ASP A 1 89 ? 7.036 -5.040 -8.144 1.00 78.12 89 ASP A O 1
ATOM 769 N N . LEU A 1 90 ? 6.462 -6.780 -6.844 1.00 78.62 90 LEU A N 1
ATOM 770 C CA . LEU A 1 90 ? 7.814 -7.334 -6.786 1.00 78.62 90 LEU A CA 1
ATOM 771 C C . LEU A 1 90 ? 8.365 -7.659 -8.177 1.00 78.62 90 LEU A C 1
ATOM 773 O O . LEU A 1 90 ? 9.531 -7.386 -8.452 1.00 78.62 90 LEU A O 1
ATOM 777 N N . ARG A 1 91 ? 7.542 -8.203 -9.082 1.00 80.19 91 ARG A N 1
ATOM 778 C CA . ARG A 1 91 ? 7.970 -8.483 -10.462 1.00 80.19 91 ARG A CA 1
ATOM 779 C C . ARG A 1 91 ? 8.277 -7.209 -11.244 1.00 80.19 91 ARG A C 1
ATOM 781 O O . ARG A 1 91 ? 9.265 -7.181 -11.974 1.00 80.19 91 ARG A O 1
ATOM 788 N N . LYS A 1 92 ? 7.432 -6.183 -11.120 1.00 78.75 92 LYS A N 1
ATOM 789 C CA . LYS A 1 92 ? 7.635 -4.889 -11.790 1.00 78.75 92 LYS A CA 1
ATOM 790 C C . LYS A 1 92 ? 8.880 -4.189 -11.256 1.00 78.75 92 LYS A C 1
ATOM 792 O O . LYS A 1 92 ? 9.685 -3.704 -12.045 1.00 78.75 92 LYS A O 1
ATOM 797 N N . LEU A 1 93 ? 9.056 -4.183 -9.936 1.00 81.56 93 LEU A N 1
ATOM 798 C CA . LEU A 1 93 ? 10.223 -3.612 -9.275 1.00 81.56 93 LEU A CA 1
ATOM 799 C C . LEU A 1 93 ? 11.505 -4.327 -9.711 1.00 81.56 93 LEU A C 1
ATOM 801 O O . LEU A 1 93 ? 12.468 -3.672 -10.097 1.00 81.56 93 LEU A O 1
ATOM 805 N N . ASP A 1 94 ? 11.496 -5.661 -9.719 1.00 81.31 94 ASP A N 1
ATOM 806 C CA . ASP A 1 94 ? 12.628 -6.470 -10.171 1.00 81.31 94 ASP A CA 1
ATOM 807 C C . ASP A 1 94 ? 13.002 -6.158 -11.627 1.00 81.31 94 ASP A C 1
ATOM 809 O O . ASP A 1 94 ? 14.166 -5.897 -11.922 1.00 81.31 94 ASP A O 1
ATOM 813 N N . ALA A 1 95 ? 12.017 -6.093 -12.529 1.00 79.62 95 ALA A N 1
ATOM 814 C CA . ALA A 1 95 ? 12.240 -5.748 -13.933 1.00 79.62 95 ALA A CA 1
ATOM 815 C C . ALA A 1 95 ? 12.754 -4.307 -14.114 1.00 79.62 95 ALA A C 1
ATOM 817 O O . ALA A 1 95 ? 13.685 -4.072 -14.885 1.00 79.62 95 ALA A O 1
ATOM 818 N N . PHE A 1 96 ? 12.185 -3.342 -13.386 1.00 80.38 96 PHE A N 1
ATOM 819 C CA . PHE A 1 96 ? 12.604 -1.941 -13.439 1.00 80.38 96 PHE A CA 1
ATOM 820 C C . PHE A 1 96 ? 14.058 -1.771 -12.995 1.00 80.38 96 PHE A C 1
ATOM 822 O O . PHE A 1 96 ? 14.847 -1.109 -13.674 1.00 80.38 96 PHE A O 1
ATOM 829 N N . ILE A 1 97 ? 14.428 -2.398 -11.877 1.00 80.38 97 ILE A N 1
ATOM 830 C CA . ILE A 1 97 ? 15.790 -2.331 -11.358 1.00 80.38 97 ILE A CA 1
ATOM 831 C C . ILE A 1 97 ? 16.752 -3.062 -12.287 1.00 80.38 97 ILE A C 1
ATOM 833 O O . ILE A 1 97 ? 17.818 -2.509 -12.544 1.00 80.38 97 ILE A O 1
ATOM 837 N N . ALA A 1 98 ? 16.372 -4.210 -12.862 1.00 79.31 98 ALA A N 1
ATOM 838 C CA . ALA A 1 98 ? 17.190 -4.926 -13.841 1.00 79.31 98 ALA A CA 1
ATOM 839 C C . ALA A 1 98 ? 17.561 -4.046 -15.039 1.00 79.31 98 ALA A C 1
ATOM 841 O O . ALA A 1 98 ? 18.731 -3.949 -15.397 1.00 79.31 98 ALA A O 1
ATOM 842 N N . VAL A 1 99 ? 16.579 -3.355 -15.628 1.00 76.81 99 VAL A N 1
ATOM 843 C CA . VAL A 1 99 ? 16.823 -2.439 -16.751 1.00 76.81 99 VAL A CA 1
ATOM 844 C C . VAL A 1 99 ? 17.667 -1.244 -16.311 1.00 76.81 99 VAL A C 1
ATOM 846 O O . VAL A 1 99 ? 18.590 -0.843 -17.019 1.00 76.81 99 VAL A O 1
ATOM 849 N N . LYS A 1 100 ? 17.378 -0.663 -15.141 1.00 80.88 100 LYS A N 1
ATOM 850 C CA . LYS A 1 100 ? 18.103 0.510 -14.639 1.00 80.88 100 LYS A CA 1
ATOM 851 C C . LYS A 1 100 ? 19.563 0.189 -14.315 1.00 80.88 100 LYS A C 1
ATOM 853 O O . LYS A 1 100 ? 20.435 0.980 -14.661 1.00 80.88 100 LYS A O 1
ATOM 858 N N . THR A 1 101 ? 19.834 -0.961 -13.697 1.00 79.19 101 THR A N 1
ATOM 859 C CA . THR A 1 101 ? 21.211 -1.417 -13.463 1.00 79.19 101 THR A CA 1
ATOM 860 C C . THR A 1 101 ? 21.888 -1.780 -14.772 1.00 79.19 101 THR A C 1
ATOM 862 O O . THR A 1 101 ? 22.952 -1.246 -15.031 1.00 79.19 101 THR A O 1
ATOM 865 N N . ALA A 1 102 ? 21.272 -2.554 -15.662 1.00 78.00 102 ALA A N 1
ATOM 866 C CA . ALA A 1 102 ? 21.889 -2.877 -16.950 1.00 78.00 102 ALA A CA 1
ATOM 867 C C . ALA A 1 102 ? 22.312 -1.624 -17.749 1.00 78.00 102 ALA A C 1
ATOM 869 O O . ALA A 1 102 ? 23.428 -1.566 -18.261 1.00 78.00 102 ALA A O 1
ATOM 870 N N . LYS A 1 103 ? 21.482 -0.571 -17.752 1.00 79.62 103 LYS A N 1
ATOM 871 C CA . LYS A 1 103 ? 21.840 0.735 -18.334 1.00 79.62 103 LYS A CA 1
ATOM 872 C C . LYS A 1 103 ? 22.984 1.434 -17.607 1.00 79.62 103 LYS A C 1
ATOM 874 O O . LYS A 1 103 ? 23.859 1.994 -18.255 1.00 79.62 103 LYS A O 1
ATOM 879 N N . TRP A 1 104 ? 22.979 1.418 -16.275 1.00 81.81 104 TRP A N 1
ATOM 880 C CA . TRP A 1 104 ? 24.049 2.022 -15.478 1.00 81.81 104 TRP A CA 1
ATOM 881 C C . TRP A 1 104 ? 25.405 1.338 -15.710 1.00 81.81 104 TRP A C 1
ATOM 883 O O . TRP A 1 104 ? 26.436 2.001 -15.677 1.00 81.81 104 TRP A O 1
ATOM 893 N N . TRP A 1 105 ? 25.391 0.040 -16.017 1.00 76.81 105 TRP A N 1
ATOM 894 C CA . TRP A 1 105 ? 26.572 -0.765 -16.337 1.00 76.81 105 TRP A CA 1
ATOM 895 C C . TRP A 1 105 ? 26.958 -0.734 -17.829 1.00 76.81 105 TRP A C 1
ATOM 897 O O . TRP A 1 105 ? 27.899 -1.415 -18.226 1.00 76.81 105 TRP A O 1
ATOM 907 N N . GLY A 1 106 ? 26.262 0.053 -18.659 1.00 77.50 106 GLY A N 1
ATOM 908 C CA . GLY A 1 106 ? 26.600 0.239 -20.074 1.00 77.50 106 GLY A CA 1
ATOM 909 C C . GLY A 1 106 ? 26.267 -0.949 -20.983 1.00 77.50 106 GLY A C 1
ATOM 910 O O . GLY A 1 106 ? 26.823 -1.043 -22.075 1.00 77.50 106 GLY A O 1
ATOM 911 N N . ILE A 1 107 ? 25.377 -1.851 -20.556 1.00 76.00 107 ILE A N 1
ATOM 912 C CA . ILE A 1 107 ? 24.939 -2.990 -21.375 1.00 76.00 107 ILE A CA 1
ATO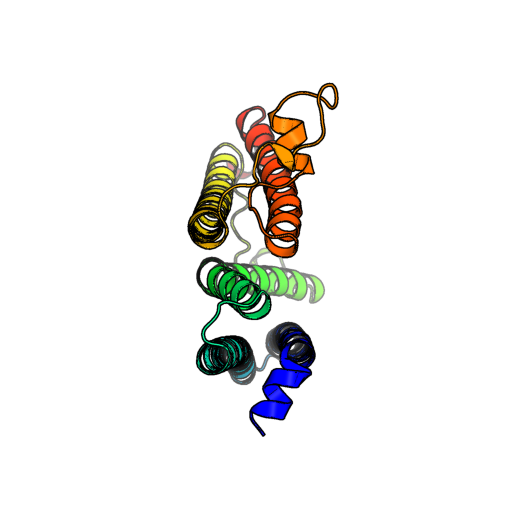M 913 C C . ILE A 1 107 ? 24.159 -2.457 -22.591 1.00 76.00 107 ILE A C 1
ATOM 915 O O . ILE A 1 107 ? 23.241 -1.649 -22.409 1.00 76.00 107 ILE A O 1
ATOM 919 N N . PRO A 1 108 ? 24.500 -2.878 -23.823 1.00 71.50 108 PRO A N 1
ATOM 920 C CA . PRO A 1 108 ? 23.856 -2.380 -25.031 1.00 71.50 108 PRO A CA 1
ATOM 921 C C . PRO A 1 108 ? 22.378 -2.797 -25.108 1.00 71.50 108 PRO A C 1
ATOM 923 O O . PRO A 1 108 ? 21.989 -3.877 -24.668 1.00 71.50 108 PRO A O 1
ATOM 926 N N . ASP A 1 109 ? 21.548 -1.943 -25.718 1.00 67.75 109 ASP A N 1
ATOM 927 C CA . ASP A 1 109 ? 20.077 -2.019 -25.649 1.00 67.75 109 ASP A CA 1
ATOM 928 C C . ASP A 1 109 ? 19.457 -3.357 -26.108 1.00 67.75 109 ASP A C 1
ATOM 930 O O . ASP A 1 109 ? 18.340 -3.687 -25.710 1.00 67.75 109 ASP A O 1
ATOM 934 N N . HIS A 1 110 ? 20.166 -4.136 -26.929 1.00 67.75 110 HIS A N 1
ATOM 935 C CA . HIS A 1 110 ? 19.708 -5.427 -27.451 1.00 67.75 110 HIS A CA 1
ATOM 936 C C . HIS A 1 110 ? 19.906 -6.602 -26.476 1.00 67.75 110 HIS A C 1
ATOM 938 O O . HIS A 1 110 ? 19.264 -7.635 -26.649 1.00 67.75 110 HIS A O 1
ATOM 944 N N . GLU A 1 111 ? 20.750 -6.445 -25.451 1.00 63.97 111 GLU A N 1
ATOM 945 C CA . GLU A 1 111 ? 20.981 -7.440 -24.390 1.00 63.97 111 GLU A CA 1
ATOM 946 C C . GLU A 1 111 ? 20.241 -7.098 -23.089 1.00 63.97 111 GLU A C 1
ATOM 948 O O . GLU A 1 111 ? 20.327 -7.827 -22.096 1.00 63.97 111 GLU A O 1
ATOM 953 N N . LEU A 1 112 ? 19.495 -5.989 -23.073 1.00 64.44 112 LEU A N 1
ATOM 954 C CA . LEU A 1 112 ? 18.708 -5.615 -21.909 1.00 64.44 112 LEU A CA 1
ATOM 955 C C . LEU A 1 112 ? 17.646 -6.689 -21.626 1.00 64.44 112 LEU A C 1
ATOM 957 O O . LEU A 1 112 ? 16.972 -7.153 -22.552 1.00 64.44 112 LEU A O 1
ATOM 961 N N . PRO A 1 113 ? 17.436 -7.063 -20.348 1.00 66.12 113 PRO A N 1
ATOM 962 C CA . PRO A 1 113 ? 16.324 -7.928 -19.983 1.00 66.12 113 PRO A CA 1
ATOM 963 C C . PRO A 1 113 ? 15.028 -7.311 -20.518 1.00 66.12 113 PRO A C 1
ATOM 965 O O . PRO A 1 113 ? 14.905 -6.083 -20.474 1.00 66.12 113 PRO A O 1
ATOM 968 N N . PRO A 1 114 ? 14.086 -8.127 -21.036 1.00 59.75 114 PRO A N 1
ATOM 969 C CA . PRO A 1 114 ? 12.932 -7.631 -21.770 1.00 59.75 114 PRO A CA 1
ATOM 970 C C . PRO A 1 114 ? 12.183 -6.621 -20.906 1.00 59.75 114 PRO A C 1
ATOM 972 O O . PRO A 1 114 ? 11.492 -6.982 -19.951 1.00 59.75 114 PRO A O 1
ATOM 975 N N . ALA A 1 115 ? 12.369 -5.338 -21.224 1.00 60.56 115 ALA A N 1
ATOM 976 C CA . ALA A 1 115 ? 11.590 -4.272 -20.635 1.00 60.56 115 ALA A CA 1
ATOM 977 C C . ALA A 1 115 ? 10.137 -4.553 -21.006 1.00 60.56 115 ALA A C 1
ATOM 979 O O . ALA A 1 115 ? 9.864 -5.017 -22.118 1.00 60.56 115 ALA A O 1
ATOM 980 N N . GLU A 1 116 ? 9.207 -4.308 -20.082 1.00 60.34 116 GLU A N 1
ATOM 981 C CA . GLU A 1 116 ? 7.794 -4.449 -20.413 1.00 60.34 116 GLU A CA 1
ATOM 982 C C . GLU A 1 116 ? 7.515 -3.738 -21.745 1.00 60.34 116 GLU A C 1
ATOM 984 O O . GLU A 1 116 ? 7.989 -2.608 -21.934 1.00 60.34 116 GLU A O 1
ATOM 989 N N . PRO A 1 117 ? 6.813 -4.392 -22.687 1.00 58.09 117 PRO A N 1
ATOM 990 C CA . PRO A 1 117 ? 6.623 -3.836 -24.013 1.00 58.09 117 PRO A CA 1
ATOM 991 C C . PRO A 1 117 ? 6.034 -2.435 -23.865 1.00 58.09 117 PRO A C 1
ATOM 993 O O . PRO A 1 117 ? 5.030 -2.251 -23.170 1.00 58.09 117 PRO A O 1
ATOM 996 N N . LYS A 1 118 ? 6.670 -1.439 -24.496 1.00 56.44 118 LYS A N 1
ATOM 997 C CA . LYS A 1 118 ? 6.092 -0.100 -24.643 1.00 56.44 118 LYS A CA 1
ATOM 998 C C . LYS A 1 118 ? 4.855 -0.242 -25.524 1.00 56.4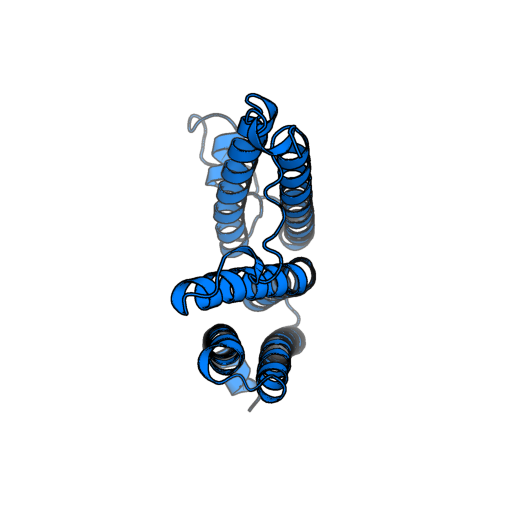4 118 LYS A C 1
ATOM 1000 O O . LYS A 1 118 ? 4.922 -0.105 -26.741 1.00 56.44 118 LYS A O 1
ATOM 1005 N N . LEU A 1 119 ? 3.730 -0.589 -24.909 1.00 57.22 119 LEU A N 1
ATOM 1006 C CA . LEU A 1 119 ? 2.445 -0.638 -25.583 1.00 57.22 119 LEU A CA 1
ATOM 1007 C C . LEU A 1 119 ? 2.145 0.790 -26.046 1.00 57.22 119 LEU A C 1
ATOM 1009 O O . LEU A 1 119 ? 2.175 1.720 -25.242 1.00 57.22 119 LEU A O 1
ATOM 1013 N N . SER A 1 120 ? 1.916 0.972 -27.343 1.00 57.94 120 SER A N 1
ATOM 1014 C CA . SER A 1 120 ? 1.497 2.252 -27.917 1.00 57.94 120 SER A CA 1
ATOM 1015 C C . SER A 1 120 ? 0.059 2.143 -28.424 1.00 57.94 120 SER A C 1
ATOM 1017 O O . SER A 1 120 ? -0.419 1.045 -28.723 1.00 57.94 120 SER A O 1
ATOM 1019 N N . GLY A 1 121 ? -0.661 3.264 -28.471 1.00 67.56 121 GLY A N 1
ATOM 1020 C CA . GLY A 1 121 ? -2.050 3.288 -28.928 1.00 67.56 121 GLY A CA 1
ATOM 1021 C C . GLY A 1 121 ? -3.029 2.566 -27.999 1.00 67.56 121 GLY A C 1
ATOM 1022 O O . GLY A 1 121 ? -2.946 2.646 -26.774 1.00 67.56 121 GLY A O 1
ATOM 1023 N N . 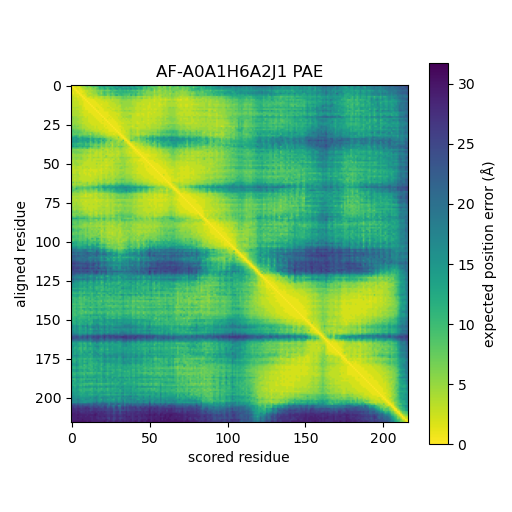THR A 1 122 ? -3.977 1.845 -28.597 1.00 63.69 122 THR A N 1
ATOM 1024 C CA . THR A 1 122 ? -5.123 1.212 -27.918 1.00 63.69 122 THR A CA 1
ATOM 1025 C C . THR A 1 122 ? -4.722 0.120 -26.925 1.00 63.69 122 THR A C 1
ATOM 1027 O O . THR A 1 122 ? -5.410 -0.101 -25.927 1.00 63.69 122 THR A O 1
ATOM 1030 N N . ALA A 1 123 ? -3.583 -0.537 -27.151 1.00 72.44 123 ALA A N 1
ATOM 1031 C CA . ALA A 1 123 ? -3.054 -1.549 -26.244 1.00 72.44 123 ALA A CA 1
ATOM 1032 C C . ALA A 1 123 ? -2.583 -0.945 -24.908 1.00 72.44 123 ALA A C 1
ATOM 1034 O O . ALA A 1 123 ? -2.725 -1.584 -23.865 1.00 72.44 123 ALA A O 1
ATOM 1035 N N . HIS A 1 124 ? -2.086 0.298 -24.925 1.00 69.12 124 HIS A N 1
ATOM 1036 C CA . HIS A 1 124 ? -1.746 1.046 -23.715 1.00 69.12 124 HIS A CA 1
ATOM 1037 C C . HIS A 1 124 ? -3.009 1.385 -22.921 1.00 69.12 124 HIS A C 1
ATOM 1039 O O . HIS A 1 124 ? -3.112 1.041 -21.749 1.00 69.12 124 HIS A O 1
ATOM 1045 N N . THR A 1 125 ? -4.015 1.964 -23.583 1.00 72.56 125 THR A N 1
ATOM 1046 C CA . THR A 1 125 ? -5.296 2.319 -22.956 1.00 72.56 125 THR A CA 1
ATOM 1047 C C . THR A 1 125 ? -5.978 1.103 -22.322 1.00 72.56 125 THR A C 1
ATOM 1049 O O . THR A 1 125 ? -6.463 1.181 -21.197 1.00 72.56 125 THR A O 1
ATOM 1052 N N . ARG A 1 126 ? -5.963 -0.063 -22.988 1.00 76.56 126 ARG A N 1
ATOM 1053 C CA . ARG A 1 126 ? -6.543 -1.301 -22.439 1.00 76.56 126 ARG A CA 1
ATOM 1054 C C . ARG A 1 126 ? -5.790 -1.815 -21.209 1.00 76.56 126 ARG A C 1
ATOM 1056 O O . ARG A 1 126 ? -6.408 -2.389 -20.313 1.00 76.56 126 ARG A O 1
ATOM 1063 N N . ARG A 1 127 ? -4.469 -1.626 -21.160 1.00 78.56 127 ARG A N 1
ATOM 1064 C CA . ARG A 1 127 ? -3.649 -1.981 -19.997 1.00 78.56 127 ARG A CA 1
ATOM 1065 C C . ARG A 1 127 ? -3.937 -1.063 -18.812 1.00 78.56 127 ARG A C 1
ATOM 1067 O O . ARG A 1 127 ? -4.149 -1.576 -17.717 1.00 78.56 127 ARG A O 1
ATOM 1074 N N . GLU A 1 128 ? -4.001 0.245 -19.043 1.00 78.44 128 GLU A N 1
ATOM 1075 C CA . GLU A 1 128 ? -4.350 1.230 -18.012 1.00 78.44 128 GLU A CA 1
ATOM 1076 C C . GLU A 1 128 ? -5.746 0.959 -17.441 1.00 78.44 128 GLU A C 1
ATOM 1078 O O . GLU A 1 128 ? -5.897 0.836 -16.230 1.00 78.44 128 GLU A O 1
ATOM 1083 N N . LEU A 1 129 ? -6.740 0.700 -18.298 1.00 82.12 129 LEU A N 1
ATOM 1084 C CA . LEU A 1 129 ? -8.083 0.296 -17.866 1.00 82.12 129 LEU A CA 1
ATOM 1085 C C . LEU A 1 129 ? -8.072 -0.974 -17.014 1.00 82.12 129 LEU A C 1
ATOM 1087 O O . LEU A 1 129 ? -8.781 -1.051 -16.012 1.00 82.12 129 LEU A O 1
ATOM 1091 N N . LYS A 1 130 ? -7.273 -1.982 -17.385 1.00 83.56 130 LYS A N 1
ATOM 1092 C CA . LYS A 1 130 ? -7.152 -3.211 -16.594 1.00 83.56 130 LYS A CA 1
ATOM 1093 C C . LYS A 1 130 ? -6.542 -2.926 -15.221 1.00 83.56 130 LYS A C 1
ATOM 1095 O O . LYS A 1 130 ? -7.074 -3.418 -14.234 1.00 83.56 130 LYS A O 1
ATOM 1100 N N . ASN A 1 131 ? -5.471 -2.135 -15.153 1.00 81.06 131 ASN A N 1
ATOM 1101 C CA . ASN A 1 131 ? -4.840 -1.754 -13.886 1.00 81.06 131 ASN A CA 1
ATOM 1102 C C . ASN A 1 131 ? -5.824 -0.976 -12.998 1.00 81.06 131 ASN A C 1
ATOM 1104 O O . ASN A 1 131 ? -6.039 -1.358 -11.849 1.00 81.06 131 ASN A O 1
ATOM 1108 N N . PHE A 1 132 ? -6.497 0.028 -13.567 1.00 86.62 132 PHE A N 1
ATOM 1109 C CA . PHE A 1 132 ? -7.535 0.801 -12.890 1.00 86.62 132 PHE A CA 1
ATOM 1110 C C . PHE A 1 132 ? -8.674 -0.086 -12.378 1.00 86.62 132 PHE A C 1
ATOM 1112 O O . PHE A 1 132 ? -9.101 0.062 -11.239 1.00 86.62 132 PHE A O 1
ATOM 1119 N N . THR A 1 133 ? -9.130 -1.057 -13.175 1.00 85.12 133 THR A N 1
ATOM 1120 C CA . THR A 1 133 ? -10.200 -1.982 -12.768 1.00 85.12 133 THR A CA 1
ATOM 1121 C C . THR A 1 133 ? -9.795 -2.782 -11.533 1.00 85.12 133 THR A C 1
ATOM 1123 O O . THR A 1 133 ? -10.607 -2.960 -10.632 1.00 85.12 133 THR A O 1
ATOM 1126 N N . VAL A 1 134 ? -8.542 -3.241 -11.447 1.00 83.56 134 VAL A N 1
ATOM 1127 C CA . VAL A 1 134 ? -8.068 -3.957 -10.253 1.00 83.56 134 VAL A CA 1
ATOM 1128 C C . VAL A 1 134 ? -7.992 -3.013 -9.045 1.00 83.56 134 VAL A C 1
ATOM 1130 O O . VAL A 1 134 ? -8.462 -3.394 -7.975 1.00 83.56 134 VAL A O 1
ATOM 1133 N N . HIS A 1 135 ? -7.473 -1.785 -9.201 1.00 82.31 135 HIS A N 1
ATOM 1134 C CA . HIS A 1 135 ? -7.455 -0.785 -8.117 1.00 82.31 135 HIS A CA 1
ATOM 1135 C C . HIS A 1 135 ? -8.873 -0.468 -7.620 1.00 82.31 135 HIS A C 1
ATOM 1137 O O . HIS A 1 135 ? -9.123 -0.456 -6.416 1.00 82.31 135 HIS A O 1
ATOM 1143 N N . PHE A 1 136 ? -9.812 -0.286 -8.548 1.00 88.69 136 PHE A N 1
ATOM 1144 C CA . PHE A 1 136 ? -11.214 -0.015 -8.262 1.00 88.69 136 PHE A CA 1
ATOM 1145 C C . PHE A 1 136 ? -11.898 -1.178 -7.543 1.00 88.69 136 PHE A C 1
ATOM 1147 O O . PHE A 1 136 ? -12.562 -0.966 -6.532 1.00 88.69 136 PHE A O 1
ATOM 1154 N N . VAL A 1 137 ? -11.713 -2.412 -8.021 1.00 88.38 137 VAL A N 1
ATOM 1155 C CA . VAL A 1 137 ? -12.292 -3.606 -7.388 1.00 88.38 137 VAL A CA 1
ATOM 1156 C C . VAL A 1 137 ? -11.729 -3.806 -5.983 1.00 88.38 137 VAL A C 1
ATOM 1158 O O . VAL A 1 137 ? -12.500 -4.095 -5.071 1.00 88.38 137 VAL A O 1
ATOM 1161 N N . LEU A 1 138 ? -10.419 -3.615 -5.777 1.00 86.00 138 LEU A N 1
ATOM 1162 C CA . LEU A 1 138 ? -9.830 -3.716 -4.441 1.00 86.00 138 LEU A CA 1
ATOM 1163 C C . LEU A 1 138 ? -10.400 -2.641 -3.506 1.00 86.00 138 LEU A C 1
ATOM 1165 O O . LEU A 1 138 ? -10.826 -2.964 -2.398 1.00 86.00 138 LEU A O 1
ATOM 1169 N N . TYR A 1 139 ? -10.450 -1.388 -3.960 1.00 88.00 139 TYR A N 1
ATOM 1170 C CA . TYR A 1 139 ? -11.038 -0.289 -3.198 1.00 88.00 139 TYR A CA 1
ATOM 1171 C C . TYR A 1 139 ? -12.495 -0.585 -2.820 1.00 88.00 139 TYR A C 1
ATOM 1173 O O . TYR A 1 139 ? -12.873 -0.443 -1.658 1.00 88.00 139 TYR A O 1
ATOM 1181 N N . ALA A 1 140 ? -13.305 -1.051 -3.773 1.00 89.69 140 ALA A N 1
ATOM 1182 C CA . ALA A 1 140 ? -14.701 -1.399 -3.540 1.00 89.69 140 ALA A CA 1
ATOM 1183 C C . ALA A 1 140 ? -14.843 -2.562 -2.547 1.00 89.69 140 ALA A C 1
ATOM 1185 O O . ALA A 1 140 ? -15.683 -2.496 -1.649 1.00 89.69 140 ALA A O 1
ATOM 1186 N N . ALA A 1 141 ? -14.006 -3.597 -2.658 1.00 87.50 141 ALA A N 1
ATOM 1187 C CA . ALA A 1 141 ? -14.012 -4.734 -1.743 1.00 87.50 141 ALA A CA 1
ATOM 1188 C C . ALA A 1 141 ? -13.662 -4.310 -0.309 1.00 87.50 141 ALA A C 1
ATOM 1190 O O . ALA A 1 141 ? -14.417 -4.605 0.617 1.00 87.50 141 ALA A O 1
ATOM 1191 N N . VAL A 1 142 ? -12.567 -3.564 -0.124 1.00 85.62 142 VAL A N 1
ATOM 1192 C CA . VAL A 1 142 ? -12.151 -3.069 1.199 1.00 85.62 142 VAL A CA 1
ATOM 1193 C C . VAL A 1 142 ? -13.204 -2.129 1.781 1.00 85.62 142 VAL A C 1
ATOM 1195 O O . VAL A 1 142 ? -13.596 -2.288 2.933 1.00 85.62 142 VAL A O 1
ATOM 1198 N N . THR A 1 143 ? -13.723 -1.197 0.982 1.00 88.06 143 THR A N 1
ATOM 1199 C CA . THR A 1 143 ? -14.769 -0.264 1.424 1.00 88.06 143 THR A CA 1
ATOM 1200 C C . THR A 1 143 ? -16.038 -1.007 1.837 1.00 88.06 143 THR A C 1
ATOM 1202 O O . THR A 1 143 ? -16.615 -0.685 2.870 1.00 88.06 143 THR A O 1
ATOM 1205 N N . SER A 1 144 ? -16.440 -2.045 1.096 1.00 88.06 144 SER A N 1
ATOM 1206 C CA . SER A 1 144 ? -17.602 -2.875 1.443 1.00 88.06 144 SER A CA 1
ATOM 1207 C C . SER A 1 144 ? -17.417 -3.572 2.789 1.00 88.06 144 SER A C 1
ATOM 1209 O O . SER A 1 144 ? -18.314 -3.534 3.626 1.00 88.06 144 SER A O 1
ATOM 1211 N N . VAL A 1 145 ? -16.239 -4.157 3.035 1.00 85.62 145 VAL A N 1
ATOM 1212 C CA . VAL A 1 145 ? -15.917 -4.778 4.329 1.00 85.62 145 VAL A CA 1
ATOM 1213 C C . VAL A 1 145 ? -15.971 -3.743 5.455 1.00 85.62 145 VAL A C 1
ATOM 1215 O O . VAL A 1 145 ? -16.590 -3.993 6.486 1.00 85.62 145 VAL A O 1
ATOM 1218 N N . LEU A 1 146 ? -15.381 -2.564 5.253 1.00 85.44 146 LEU A N 1
ATOM 1219 C CA . LEU A 1 146 ? -15.375 -1.504 6.262 1.00 85.44 146 LEU A CA 1
ATOM 1220 C C . LEU A 1 146 ? -16.782 -0.964 6.551 1.00 85.44 146 LEU A C 1
ATOM 1222 O O . LEU A 1 146 ? -17.099 -0.710 7.709 1.00 85.44 146 LEU A O 1
ATOM 1226 N N . ILE A 1 147 ? -17.643 -0.846 5.536 1.00 88.19 147 ILE A N 1
ATOM 1227 C CA . ILE A 1 147 ? -19.052 -0.468 5.711 1.00 88.19 147 ILE A CA 1
ATOM 1228 C C . ILE A 1 147 ? -19.805 -1.519 6.532 1.00 88.19 147 ILE A C 1
ATOM 1230 O O . ILE A 1 147 ? -20.562 -1.151 7.423 1.00 88.19 147 ILE A O 1
ATOM 1234 N N . VAL A 1 148 ? -19.597 -2.813 6.268 1.00 85.94 148 VAL A N 1
ATOM 1235 C CA . VAL A 1 148 ? -20.253 -3.895 7.029 1.00 85.94 148 VAL A CA 1
ATOM 1236 C C . VAL A 1 148 ? -19.856 -3.862 8.506 1.00 85.94 148 VAL A C 1
ATOM 1238 O O . VAL A 1 148 ? -20.672 -4.153 9.373 1.00 85.94 148 VAL A O 1
ATOM 1241 N N . VAL A 1 149 ? -18.609 -3.503 8.792 1.00 81.12 149 VAL A N 1
ATOM 1242 C CA . VAL A 1 149 ? -18.048 -3.538 10.147 1.00 81.12 149 VAL A CA 1
ATOM 1243 C C . VAL A 1 149 ? -18.418 -2.303 10.949 1.00 81.12 149 VAL A C 1
ATOM 1245 O O . VAL A 1 149 ? -18.837 -2.409 12.097 1.00 81.12 149 VAL A O 1
ATOM 1248 N N . TYR A 1 150 ? -18.193 -1.130 10.369 1.00 84.62 150 TYR A N 1
ATOM 1249 C CA . TYR A 1 150 ? -18.267 0.141 11.082 1.00 84.62 150 TYR A CA 1
ATOM 1250 C C . TYR A 1 150 ? -19.547 0.912 10.778 1.00 84.62 150 TYR A C 1
ATOM 1252 O O . TYR A 1 150 ? -19.879 1.857 11.485 1.00 84.62 150 TYR A O 1
ATOM 1260 N N . GLY A 1 151 ? -20.273 0.519 9.735 1.00 86.12 151 GLY A N 1
ATOM 1261 C CA . GLY A 1 151 ? -21.405 1.272 9.225 1.00 86.12 151 GLY A CA 1
ATOM 1262 C C . GLY A 1 151 ? -20.985 2.477 8.384 1.00 86.12 151 GLY A C 1
ATOM 1263 O O . GLY A 1 151 ? -19.819 2.883 8.316 1.00 86.12 151 GLY A O 1
ATOM 1264 N N . ILE A 1 152 ? -21.980 3.051 7.716 1.00 89.19 152 ILE A N 1
ATOM 1265 C CA . ILE A 1 152 ? -21.843 4.290 6.947 1.00 89.19 152 ILE A CA 1
ATOM 1266 C C . ILE A 1 152 ? -21.889 5.470 7.919 1.00 89.19 152 ILE A C 1
ATOM 1268 O O . ILE A 1 152 ? -22.566 5.403 8.948 1.00 89.19 152 ILE A O 1
ATOM 1272 N N . VAL A 1 153 ? -21.171 6.549 7.600 1.00 87.56 153 VAL A N 1
ATOM 1273 C CA . VAL A 1 153 ? -21.247 7.795 8.372 1.00 87.56 153 VAL A CA 1
ATOM 1274 C C . VAL A 1 153 ? -22.713 8.263 8.510 1.00 87.56 153 VAL A C 1
ATOM 1276 O O . VAL A 1 153 ? -23.428 8.330 7.504 1.00 87.56 153 VAL A O 1
ATOM 1279 N N . PRO A 1 154 ? -23.202 8.565 9.727 1.00 85.81 154 PRO A N 1
ATOM 1280 C CA . PRO A 1 154 ? -24.560 9.062 9.903 1.00 85.81 154 PRO A CA 1
ATOM 1281 C C . PRO A 1 154 ? -24.683 10.495 9.377 1.00 85.81 154 PRO A C 1
ATOM 1283 O O . PRO A 1 154 ? -23.739 11.283 9.436 1.00 85.81 154 PRO A O 1
ATOM 1286 N N . GLU A 1 155 ? -25.877 10.860 8.903 1.00 81.12 155 GLU A N 1
ATOM 1287 C CA . GLU A 1 155 ? -26.132 12.169 8.285 1.00 81.12 155 GLU A CA 1
ATOM 1288 C C . GLU A 1 155 ? -25.793 13.349 9.212 1.00 81.12 155 GLU A C 1
ATOM 1290 O O . GLU A 1 155 ? -25.339 14.395 8.759 1.00 81.12 155 GLU A O 1
ATOM 1295 N N . GLN A 1 156 ? -25.926 13.150 10.524 1.00 82.00 156 GLN A N 1
ATOM 1296 C CA . GLN A 1 156 ? -25.624 14.145 11.559 1.00 82.00 156 GLN A CA 1
ATOM 1297 C C . GLN A 1 156 ? -24.131 14.500 11.647 1.00 82.00 156 GLN A C 1
ATOM 1299 O O . GLN A 1 156 ? -23.784 15.570 12.138 1.00 82.00 156 GLN A O 1
ATOM 1304 N N . SER A 1 157 ? -23.247 13.607 11.194 1.00 81.62 157 SER A N 1
ATOM 1305 C CA . SER A 1 157 ? -21.798 13.829 11.163 1.00 81.62 157 SER A CA 1
ATOM 1306 C C . SER A 1 157 ? -21.333 14.499 9.867 1.00 81.62 157 SER A C 1
ATOM 1308 O O . SER A 1 157 ? -20.158 14.850 9.747 1.00 81.62 157 SER A O 1
ATOM 1310 N N . LEU A 1 158 ? -22.227 14.678 8.886 1.00 82.81 158 LEU A N 1
ATOM 1311 C CA . LEU A 1 158 ? -21.921 15.442 7.682 1.00 82.81 158 LEU A CA 1
ATOM 1312 C C . LEU A 1 158 ? -21.874 16.939 8.024 1.00 82.81 158 LEU A C 1
ATOM 1314 O O . LEU A 1 158 ? -22.688 17.415 8.817 1.00 82.81 158 LEU A O 1
ATOM 1318 N N . PRO A 1 159 ? -20.986 17.715 7.378 1.00 81.81 159 PRO A N 1
ATOM 1319 C CA . PRO A 1 159 ? -21.013 19.169 7.480 1.00 81.81 159 PRO A CA 1
ATOM 1320 C C . PRO A 1 159 ? -22.430 19.717 7.211 1.00 81.81 159 PRO A C 1
ATOM 1322 O O . PRO A 1 159 ? -23.100 19.213 6.298 1.00 81.81 159 PRO A O 1
ATOM 1325 N N . PRO A 1 160 ? -22.912 20.718 7.972 1.00 79.62 160 PRO A N 1
ATOM 1326 C CA . PRO A 1 160 ? -24.259 21.261 7.805 1.00 79.62 160 PRO A CA 1
ATOM 1327 C C . PRO A 1 160 ? -24.437 21.928 6.430 1.00 79.6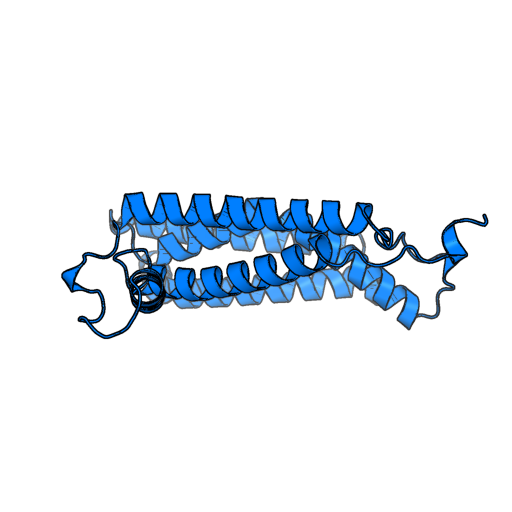2 160 PRO A C 1
ATOM 1329 O O . PRO A 1 160 ? -23.481 22.442 5.841 1.00 79.62 160 PRO A O 1
ATOM 1332 N N . GLU A 1 161 ? -25.658 21.922 5.895 1.00 78.44 161 GLU A N 1
ATOM 1333 C CA . GLU A 1 161 ? -26.030 22.767 4.745 1.00 78.44 161 GLU A CA 1
ATOM 1334 C C . GLU A 1 161 ? -25.756 24.248 5.108 1.00 78.44 161 GLU A C 1
ATOM 1336 O O . GLU A 1 161 ? -26.105 24.648 6.222 1.00 78.44 161 GLU A O 1
ATOM 1341 N N . PRO A 1 162 ? -25.097 25.068 4.253 1.00 70.38 162 PRO A N 1
ATOM 1342 C CA . PRO A 1 162 ? -24.937 24.936 2.802 1.00 70.38 162 PRO A CA 1
ATOM 1343 C C . PRO A 1 162 ? -23.498 24.589 2.367 1.00 70.38 162 PRO A C 1
ATOM 1345 O O . PRO A 1 162 ? -23.003 25.102 1.366 1.00 70.38 162 PRO A O 1
ATOM 1348 N N . SER A 1 163 ? -22.788 23.742 3.118 1.00 71.69 163 SER A N 1
ATOM 1349 C CA . SER A 1 163 ? -21.374 23.382 2.867 1.00 71.69 163 SER A CA 1
ATOM 1350 C C . SER A 1 163 ? -21.050 22.783 1.481 1.00 71.69 163 SER A C 1
ATOM 1352 O O . SER A 1 163 ? -19.875 22.587 1.168 1.00 71.69 163 SER A O 1
ATOM 1354 N N . GLY A 1 164 ? -22.051 22.518 0.634 1.00 80.69 164 GLY A N 1
ATOM 1355 C CA . GLY A 1 164 ? -21.897 22.145 -0.774 1.00 80.69 164 GLY A CA 1
ATOM 1356 C C . GLY A 1 164 ? -22.721 20.913 -1.169 1.00 80.69 164 GLY A C 1
ATOM 1357 O O . GLY A 1 164 ? -23.501 20.403 -0.368 1.0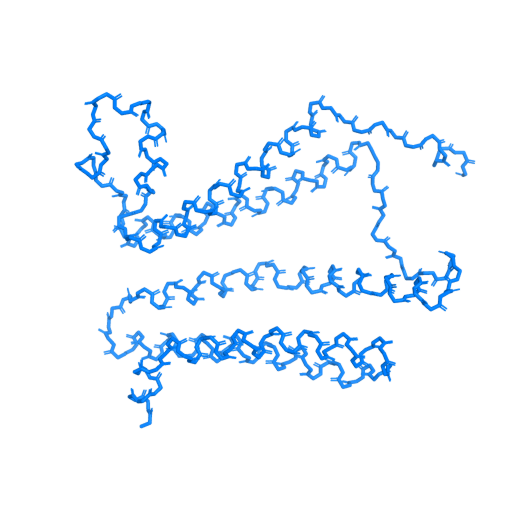0 80.69 164 GLY A O 1
ATOM 1358 N N . PRO A 1 165 ? -22.546 20.397 -2.401 1.00 86.81 165 PRO A N 1
ATOM 1359 C CA . PRO A 1 165 ? -23.196 19.171 -2.862 1.00 86.81 165 PRO A CA 1
ATOM 1360 C C . PRO A 1 165 ? -22.937 17.981 -1.930 1.00 86.81 165 PRO A C 1
ATOM 1362 O O . PRO A 1 165 ? -21.828 17.819 -1.415 1.00 86.81 165 PRO A O 1
ATOM 1365 N N . TYR A 1 166 ? -23.922 17.085 -1.803 1.00 83.31 166 TYR A N 1
ATOM 1366 C CA . TYR A 1 166 ? -23.841 15.883 -0.959 1.00 83.31 166 TYR A CA 1
ATOM 1367 C C . TYR A 1 166 ? -22.549 15.074 -1.167 1.00 83.31 166 TYR A C 1
ATOM 1369 O O . TYR A 1 166 ? -21.911 14.666 -0.201 1.00 83.31 166 TYR A O 1
ATOM 1377 N N . ALA A 1 167 ? -22.110 14.904 -2.419 1.00 81.94 167 ALA A N 1
ATOM 1378 C CA . ALA A 1 167 ? -20.881 14.177 -2.740 1.00 81.94 167 ALA A CA 1
ATOM 1379 C C . ALA A 1 167 ? -19.624 14.805 -2.105 1.00 81.94 167 ALA A C 1
ATOM 1381 O O . ALA A 1 167 ? -18.752 14.084 -1.626 1.00 81.94 167 ALA A O 1
ATOM 1382 N N . ILE A 1 168 ? -19.543 16.139 -2.058 1.00 80.75 168 ILE A N 1
ATOM 1383 C CA . ILE A 1 168 ? -18.423 16.858 -1.433 1.00 80.75 168 ILE A CA 1
ATOM 1384 C C . ILE A 1 168 ? -18.498 16.711 0.088 1.00 80.75 168 ILE A C 1
ATOM 1386 O O . ILE A 1 168 ? -17.491 16.430 0.733 1.00 80.75 168 ILE A O 1
ATOM 1390 N N . ARG A 1 169 ? -19.701 16.826 0.660 1.00 83.88 169 ARG A N 1
ATOM 1391 C CA . ARG A 1 169 ? -19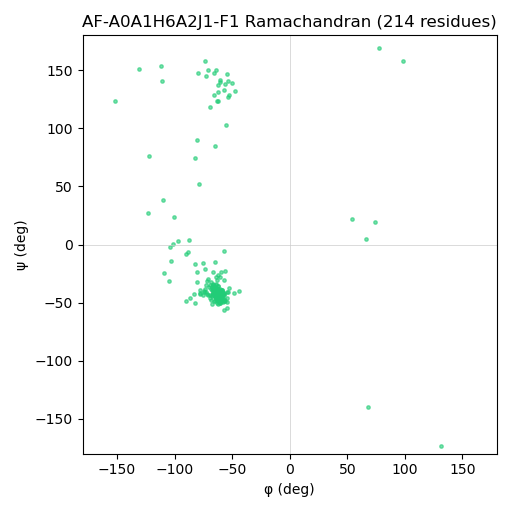.938 16.643 2.100 1.00 83.88 169 ARG A CA 1
ATOM 1392 C C . ARG A 1 169 ? -19.539 15.235 2.558 1.00 83.88 169 ARG A C 1
ATOM 1394 O O . ARG A 1 169 ? -18.844 15.098 3.562 1.00 83.88 169 ARG A O 1
ATOM 1401 N N . LEU A 1 170 ? -19.890 14.209 1.782 1.00 83.81 170 LEU A N 1
ATOM 1402 C CA . LEU A 1 170 ? -19.496 12.821 2.029 1.00 83.81 170 LEU A CA 1
ATOM 1403 C C . LEU A 1 170 ? -17.983 12.611 1.874 1.00 83.81 170 LEU A C 1
ATOM 1405 O O . LEU A 1 170 ? -17.376 11.935 2.699 1.00 83.81 170 LEU A O 1
ATOM 1409 N N . ALA A 1 171 ? -17.350 13.214 0.863 1.00 81.88 171 ALA A N 1
ATOM 1410 C CA . ALA A 1 171 ? -15.899 13.135 0.688 1.00 81.88 171 ALA A CA 1
ATOM 1411 C C . ALA A 1 171 ? -15.136 13.769 1.868 1.00 81.88 171 ALA A C 1
ATOM 1413 O O . ALA A 1 171 ? -14.127 13.228 2.321 1.00 81.88 171 ALA A O 1
ATOM 1414 N N . LEU A 1 172 ? -15.639 14.886 2.404 1.00 78.69 172 LEU A N 1
ATOM 1415 C CA . LEU A 1 172 ? -15.053 15.574 3.556 1.00 78.69 172 LEU A CA 1
ATOM 1416 C C . LEU A 1 172 ? -15.277 14.820 4.871 1.00 78.69 172 LEU A C 1
ATOM 1418 O O . LEU A 1 172 ? -14.354 14.734 5.683 1.00 78.69 172 LEU A O 1
ATOM 1422 N N . ALA A 1 173 ? -16.465 14.249 5.081 1.00 80.94 173 ALA A N 1
ATOM 1423 C CA . ALA A 1 173 ? -16.785 13.472 6.279 1.00 80.94 173 ALA A CA 1
ATOM 1424 C C . ALA A 1 173 ? -16.100 12.096 6.277 1.00 80.94 173 ALA A C 1
ATOM 1426 O O . ALA A 1 173 ? -15.532 11.679 7.287 1.00 80.94 173 ALA A O 1
ATOM 1427 N N . GLY A 1 174 ? -16.014 11.455 5.111 1.00 85.00 174 GLY A N 1
ATOM 1428 C CA . GLY A 1 174 ? -15.581 10.071 4.940 1.00 85.00 174 GLY A CA 1
ATOM 1429 C C . GLY A 1 174 ? -16.777 9.129 4.809 1.00 85.00 174 GLY A C 1
ATOM 1430 O O . GLY A 1 174 ? -17.885 9.453 5.212 1.00 85.00 174 GLY A O 1
ATOM 1431 N N . ILE A 1 175 ? -16.554 7.957 4.213 1.00 85.50 175 ILE A N 1
ATOM 1432 C CA . ILE A 1 175 ? -17.634 7.008 3.879 1.00 85.50 175 ILE A CA 1
ATOM 1433 C C . ILE A 1 175 ? -18.056 6.179 5.102 1.00 85.50 175 ILE A C 1
ATOM 1435 O O . ILE A 1 175 ? -19.215 5.796 5.243 1.00 85.50 175 ILE A O 1
ATOM 1439 N N . VAL A 1 176 ? -17.101 5.893 5.983 1.00 87.94 176 VAL A N 1
ATOM 1440 C CA . VAL A 1 176 ? -17.224 4.900 7.052 1.00 87.94 176 VAL A CA 1
ATOM 1441 C C . VAL A 1 176 ? -17.272 5.596 8.408 1.00 87.94 176 VAL A C 1
ATOM 1443 O O . VAL A 1 176 ? -16.529 6.550 8.633 1.00 87.94 176 VAL A O 1
ATOM 1446 N N . ASN A 1 177 ? -18.103 5.105 9.328 1.00 86.19 177 ASN A N 1
ATOM 1447 C CA . ASN A 1 177 ? -18.264 5.659 10.676 1.00 86.19 177 ASN A CA 1
ATOM 1448 C C . ASN A 1 177 ? -17.132 5.235 11.640 1.00 86.19 177 ASN A C 1
ATOM 1450 O O . ASN A 1 177 ? -17.360 4.685 12.714 1.00 86.19 177 ASN A O 1
ATOM 1454 N N . HIS A 1 178 ? -15.882 5.440 11.226 1.00 85.25 178 HIS A N 1
ATOM 1455 C CA . HIS A 1 178 ? -14.697 5.192 12.043 1.0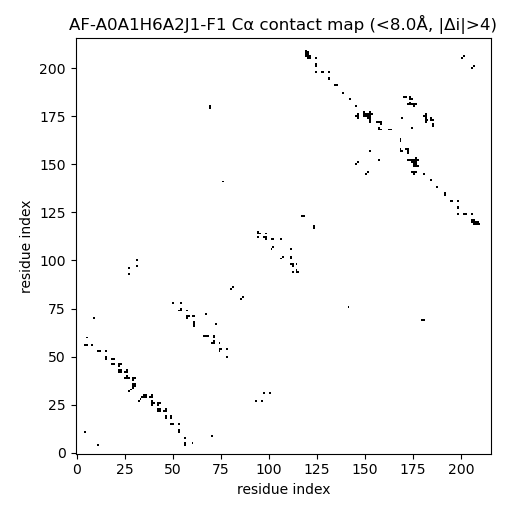0 85.25 178 HIS A CA 1
ATOM 1456 C C . HIS A 1 178 ? -13.566 6.123 11.604 1.00 85.25 178 HIS A C 1
ATOM 1458 O O . HIS A 1 178 ? -13.177 6.111 10.438 1.00 85.25 178 HIS A O 1
ATOM 1464 N N . GLU A 1 179 ? -13.025 6.923 12.522 1.00 82.06 179 GLU A N 1
ATOM 1465 C CA . GLU A 1 179 ? -12.150 8.063 12.208 1.00 82.06 179 GLU A CA 1
ATOM 1466 C C . GLU A 1 179 ? -10.907 7.682 11.388 1.00 82.06 179 GLU A C 1
ATOM 1468 O O . GLU A 1 179 ? -10.600 8.302 10.363 1.00 82.06 179 GLU A O 1
ATOM 1473 N N . THR A 1 180 ? -10.202 6.625 11.794 1.00 77.81 180 THR A N 1
ATOM 1474 C CA . THR A 1 180 ? -8.970 6.201 11.115 1.00 77.81 180 THR A CA 1
ATOM 1475 C C . THR A 1 180 ? -9.265 5.515 9.785 1.00 77.81 180 THR A C 1
ATOM 1477 O O . THR A 1 180 ? -8.610 5.811 8.787 1.00 77.81 180 THR A O 1
ATOM 1480 N N . ALA A 1 181 ? -10.296 4.668 9.728 1.00 80.50 181 ALA A N 1
ATOM 1481 C CA . ALA A 1 181 ? -10.705 3.998 8.493 1.00 80.50 181 ALA A CA 1
ATOM 1482 C C . ALA A 1 181 ? -11.218 5.015 7.462 1.00 80.50 181 ALA A C 1
ATOM 1484 O O . ALA A 1 181 ? -10.853 4.949 6.289 1.00 80.50 181 ALA A O 1
ATOM 1485 N N . ALA A 1 182 ? -11.992 6.006 7.909 1.00 85.94 182 ALA A N 1
ATOM 1486 C CA . ALA A 1 182 ? -12.434 7.130 7.098 1.00 85.94 182 ALA A CA 1
ATOM 1487 C C . ALA A 1 182 ? -11.248 7.945 6.571 1.00 85.94 182 ALA A C 1
ATOM 1489 O O . ALA A 1 182 ? -11.230 8.284 5.392 1.00 85.94 182 ALA A O 1
ATOM 1490 N N . SER A 1 183 ? -10.244 8.230 7.405 1.00 83.50 183 SER A N 1
ATOM 1491 C CA . SER A 1 183 ? -9.050 8.980 6.992 1.00 83.50 183 SER A CA 1
ATOM 1492 C C . SER A 1 183 ? -8.242 8.239 5.925 1.00 83.50 183 SER A C 1
ATOM 1494 O O . SER A 1 183 ? -7.890 8.826 4.901 1.00 83.50 183 SER A O 1
ATOM 1496 N N . VAL A 1 184 ? -8.017 6.934 6.108 1.00 82.69 184 VAL A N 1
ATOM 1497 C CA . VAL A 1 184 ? -7.345 6.085 5.110 1.00 82.69 184 VAL A CA 1
ATOM 1498 C C . VAL A 1 184 ? -8.147 6.041 3.808 1.00 82.69 184 VAL A C 1
ATOM 1500 O O . VAL A 1 184 ? -7.590 6.261 2.732 1.00 82.69 184 VAL A O 1
ATOM 1503 N N . LEU A 1 185 ? -9.465 5.829 3.888 1.00 88.06 185 LEU A N 1
ATOM 1504 C CA . LEU A 1 185 ? -10.329 5.810 2.709 1.00 88.06 185 LEU A CA 1
ATOM 1505 C C . LEU A 1 185 ? -10.385 7.159 1.996 1.00 88.06 185 LEU A C 1
ATOM 1507 O O . LEU A 1 185 ? -10.461 7.156 0.775 1.00 88.06 185 LEU A O 1
ATOM 1511 N N . LYS A 1 186 ? -10.317 8.304 2.687 1.00 88.75 186 LYS A N 1
ATOM 1512 C CA . LYS A 1 186 ? -10.258 9.630 2.040 1.00 88.75 186 LYS A CA 1
ATOM 1513 C C . LYS A 1 186 ? -9.024 9.759 1.157 1.00 88.75 186 LYS A C 1
ATOM 1515 O O . LYS A 1 186 ? -9.143 10.109 -0.016 1.00 88.75 186 LYS A O 1
ATOM 1520 N N . VAL A 1 187 ? -7.855 9.423 1.703 1.00 86.12 187 VAL A N 1
ATOM 1521 C CA . VAL A 1 187 ? -6.591 9.453 0.955 1.00 86.12 187 VAL A CA 1
ATOM 1522 C C . VAL A 1 187 ? -6.650 8.482 -0.223 1.00 86.12 187 VAL A C 1
ATOM 1524 O O . VAL A 1 187 ? -6.318 8.853 -1.346 1.00 86.12 187 VAL A O 1
ATOM 1527 N N . TRP A 1 188 ? -7.144 7.262 -0.006 1.00 87.88 188 TRP A N 1
ATOM 1528 C CA . TRP A 1 188 ? -7.241 6.275 -1.079 1.00 87.88 188 TRP A CA 1
ATOM 1529 C C . TRP A 1 188 ? -8.274 6.658 -2.150 1.00 87.88 188 TRP A C 1
ATOM 1531 O O . TRP A 1 188 ? -8.016 6.483 -3.337 1.00 87.88 188 TRP A O 1
ATOM 1541 N N . SER A 1 189 ? -9.401 7.261 -1.767 1.00 89.38 189 SER A N 1
ATOM 1542 C CA . SER A 1 189 ? -10.410 7.778 -2.705 1.00 89.38 189 SER A CA 1
ATOM 1543 C C . SER A 1 189 ? -9.837 8.894 -3.578 1.00 89.38 189 SER A C 1
ATOM 1545 O O . SER A 1 189 ? -10.127 8.944 -4.770 1.00 89.38 189 SER A O 1
ATOM 1547 N N . LEU A 1 190 ? -8.990 9.761 -3.011 1.00 88.62 190 LEU A N 1
ATOM 1548 C CA . LEU A 1 190 ? -8.277 10.789 -3.769 1.00 88.62 190 LEU A CA 1
ATOM 1549 C C . LEU A 1 190 ? -7.311 10.165 -4.786 1.00 88.62 190 LEU A C 1
ATOM 1551 O O . LEU A 1 190 ? -7.321 10.560 -5.950 1.00 88.62 190 LEU A O 1
ATOM 1555 N N . ILE A 1 191 ? -6.523 9.167 -4.372 1.00 87.50 191 ILE A N 1
ATOM 1556 C CA . ILE A 1 191 ? -5.626 8.423 -5.273 1.00 87.50 191 ILE A CA 1
ATOM 1557 C C . ILE A 1 191 ? -6.432 7.774 -6.405 1.00 87.50 191 ILE A C 1
ATOM 1559 O O . ILE A 1 191 ? -6.085 7.924 -7.572 1.00 87.50 191 ILE A O 1
ATOM 1563 N N . LEU A 1 192 ? -7.549 7.120 -6.077 1.00 89.50 192 LEU A N 1
ATOM 1564 C CA . LEU A 1 192 ? -8.434 6.486 -7.051 1.00 89.50 192 LEU A CA 1
ATOM 1565 C C . LEU A 1 192 ? -9.032 7.503 -8.037 1.00 89.50 192 LEU A C 1
ATOM 1567 O O . LEU A 1 192 ? -9.136 7.217 -9.227 1.00 89.50 192 LEU A O 1
ATOM 1571 N N . ALA A 1 193 ? -9.411 8.692 -7.562 1.00 88.69 193 ALA A N 1
ATOM 1572 C CA . ALA A 1 193 ? -9.926 9.762 -8.412 1.00 88.69 193 ALA A CA 1
ATOM 1573 C C . ALA A 1 193 ? -8.858 10.275 -9.393 1.00 88.69 193 ALA A C 1
ATOM 1575 O O . ALA A 1 193 ? -9.161 10.510 -10.564 1.00 88.69 193 ALA A O 1
ATOM 1576 N N . ILE A 1 194 ? -7.607 10.400 -8.941 1.00 88.50 194 ILE A N 1
ATOM 1577 C CA . ILE A 1 194 ? -6.468 10.761 -9.795 1.00 88.50 194 ILE A CA 1
ATOM 1578 C C . ILE A 1 194 ? -6.217 9.664 -10.839 1.00 88.50 194 ILE A C 1
ATOM 1580 O O . ILE A 1 194 ? -6.142 9.967 -12.030 1.00 88.50 194 ILE A O 1
ATOM 1584 N N . ASP A 1 195 ? -6.161 8.397 -10.424 1.00 85.56 195 ASP A N 1
ATOM 1585 C CA . ASP A 1 195 ? -5.998 7.248 -11.326 1.00 85.56 195 ASP A CA 1
ATOM 1586 C C . ASP A 1 195 ? -7.126 7.177 -12.367 1.00 85.56 195 ASP A C 1
ATOM 1588 O O . ASP A 1 195 ? -6.878 6.921 -13.550 1.00 85.56 195 ASP A O 1
ATOM 1592 N N . ALA A 1 196 ? -8.368 7.450 -11.954 1.00 88.56 196 ALA A N 1
ATOM 1593 C CA . ALA A 1 196 ? -9.517 7.522 -12.849 1.00 88.56 196 ALA A CA 1
ATOM 1594 C C . ALA A 1 196 ? -9.345 8.646 -13.876 1.00 88.56 196 ALA A C 1
ATOM 1596 O O . ALA A 1 196 ? -9.526 8.407 -15.069 1.00 88.56 196 ALA A O 1
ATOM 1597 N N . ALA A 1 197 ? -8.947 9.848 -13.443 1.00 87.56 197 ALA A N 1
ATOM 1598 C CA . ALA A 1 197 ? -8.706 10.985 -14.330 1.00 87.56 197 ALA A CA 1
ATOM 1599 C C . ALA A 1 197 ? -7.586 10.699 -15.347 1.00 87.56 197 ALA A C 1
ATOM 1601 O O . ALA A 1 197 ? -7.739 10.994 -16.535 1.00 87.56 197 ALA A O 1
ATOM 1602 N N . ILE A 1 198 ? -6.492 10.065 -14.912 1.00 82.94 198 ILE A N 1
ATOM 1603 C CA . ILE A 1 198 ? -5.396 9.629 -15.790 1.00 82.94 198 ILE A CA 1
ATOM 1604 C C . ILE A 1 198 ? -5.904 8.597 -16.805 1.00 82.94 198 ILE A C 1
ATOM 1606 O O . ILE A 1 198 ? -5.655 8.724 -18.005 1.00 82.94 198 ILE A O 1
ATOM 1610 N N . THR A 1 199 ? -6.657 7.598 -16.348 1.00 84.62 199 THR A N 1
ATOM 1611 C CA . THR A 1 199 ? -7.191 6.537 -17.212 1.00 84.62 199 THR A CA 1
ATOM 1612 C C . THR A 1 199 ? -8.168 7.101 -18.246 1.00 84.62 199 THR A C 1
ATOM 1614 O O . THR A 1 199 ? -8.049 6.800 -19.434 1.00 84.62 199 THR A O 1
ATOM 1617 N N . LEU A 1 200 ? -9.088 7.977 -17.828 1.00 84.81 200 LEU A N 1
ATOM 1618 C CA . LEU A 1 200 ? -10.019 8.695 -18.704 1.00 84.81 200 LEU A CA 1
ATOM 1619 C C . LEU A 1 200 ? -9.285 9.556 -19.734 1.00 84.81 200 LEU A C 1
ATOM 1621 O O . LEU A 1 200 ? -9.667 9.556 -20.903 1.00 84.81 200 LEU A O 1
ATOM 1625 N N . SER A 1 201 ? -8.197 10.220 -19.338 1.00 82.62 201 SER A N 1
ATOM 1626 C CA . SER A 1 201 ? -7.355 10.988 -20.261 1.00 82.62 201 SER A CA 1
ATOM 1627 C C . SER A 1 201 ? -6.833 10.118 -21.410 1.00 82.62 201 SER A C 1
ATOM 1629 O O . SER A 1 201 ? -6.939 10.507 -22.571 1.00 82.62 201 SER A O 1
ATOM 1631 N N . TYR A 1 202 ? -6.380 8.889 -21.132 1.00 77.12 202 TYR A N 1
ATOM 1632 C CA . TYR A 1 202 ? -5.928 7.951 -22.171 1.00 77.12 202 TYR A CA 1
ATOM 1633 C C . TYR A 1 202 ? -7.049 7.329 -23.013 1.00 77.12 202 TYR A C 1
ATOM 1635 O O . TYR A 1 202 ? -6.777 6.823 -24.107 1.00 77.12 202 TYR A O 1
ATOM 1643 N N . VAL A 1 203 ? -8.286 7.319 -22.511 1.00 79.56 203 VAL A N 1
ATOM 1644 C CA . VAL A 1 203 ? -9.468 6.871 -23.265 1.00 79.56 203 VAL A CA 1
ATOM 1645 C C . VAL A 1 203 ? -9.927 7.958 -24.235 1.00 79.56 203 VAL A C 1
ATOM 1647 O O . VAL A 1 203 ? -10.223 7.654 -25.388 1.00 79.56 203 VAL A O 1
ATOM 1650 N N . ILE A 1 204 ? -9.946 9.217 -23.790 1.00 79.81 204 ILE A N 1
ATOM 1651 C CA . ILE A 1 204 ? -10.387 10.364 -24.595 1.00 79.81 204 ILE A CA 1
ATOM 1652 C C . ILE A 1 204 ? -9.293 10.788 -25.590 1.00 79.81 204 ILE A C 1
ATOM 1654 O O . ILE A 1 204 ? -9.589 11.088 -26.745 1.00 79.81 204 ILE A O 1
ATOM 1658 N N . PHE A 1 205 ? -8.023 10.760 -25.173 1.00 76.69 205 PHE A N 1
ATOM 1659 C CA . PHE A 1 205 ? -6.865 11.146 -25.982 1.00 76.69 205 PHE A CA 1
ATOM 1660 C C . PHE A 1 205 ? -5.860 9.989 -26.103 1.00 76.69 205 PHE A C 1
ATOM 1662 O O . PHE A 1 205 ? -4.806 9.992 -25.456 1.00 76.69 205 PHE A O 1
ATOM 1669 N N . PRO A 1 206 ? -6.143 8.977 -26.943 1.00 69.69 206 PRO A N 1
ATOM 1670 C CA . PRO A 1 206 ? -5.231 7.858 -27.129 1.00 69.69 206 PRO A CA 1
ATOM 1671 C C . PRO A 1 206 ? -3.894 8.333 -27.714 1.00 69.69 206 PRO A C 1
ATOM 1673 O O . PRO A 1 206 ? -3.835 9.055 -28.714 1.00 69.69 206 PRO A O 1
ATOM 1676 N N . LYS A 1 207 ? -2.788 7.901 -27.098 1.00 63.19 207 LYS A N 1
ATOM 1677 C CA . LYS A 1 207 ? -1.429 8.236 -27.542 1.00 63.19 207 LYS A CA 1
ATOM 1678 C C . LYS A 1 207 ? -1.196 7.651 -28.938 1.00 63.19 207 LYS A C 1
ATOM 1680 O O . LYS A 1 207 ? -1.347 6.443 -29.123 1.00 63.19 207 LYS A O 1
ATOM 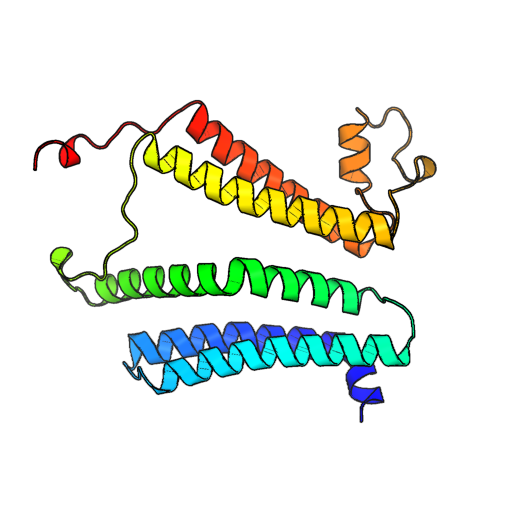1685 N N . LYS A 1 208 ? -0.839 8.489 -29.919 1.00 58.72 208 LYS A N 1
ATOM 1686 C CA . LYS A 1 208 ? -0.601 8.034 -31.301 1.00 58.72 208 LYS A CA 1
ATOM 1687 C C . LYS A 1 208 ? 0.476 6.935 -31.321 1.00 58.72 208 LYS A C 1
ATOM 1689 O O . LYS A 1 208 ? 1.461 7.062 -30.589 1.00 58.72 208 LYS A O 1
ATOM 1694 N N . PRO A 1 209 ? 0.293 5.869 -32.119 1.00 53.06 209 PRO A N 1
ATOM 1695 C CA . PRO A 1 209 ? 1.297 4.825 -32.252 1.00 53.06 209 PRO A CA 1
ATOM 1696 C C . PRO A 1 209 ? 2.599 5.415 -32.800 1.00 53.06 209 PRO A C 1
ATOM 1698 O O . PRO A 1 209 ? 2.578 6.283 -33.677 1.00 53.06 209 PRO A O 1
ATOM 1701 N N . ASP A 1 210 ? 3.725 4.957 -32.256 1.00 48.97 210 ASP A N 1
ATOM 1702 C CA . ASP A 1 210 ? 5.047 5.368 -32.717 1.00 48.97 210 ASP A CA 1
ATOM 1703 C C . ASP A 1 210 ? 5.287 4.775 -34.115 1.00 48.97 210 ASP A C 1
ATOM 1705 O O . ASP A 1 210 ? 5.238 3.555 -34.299 1.00 48.97 210 ASP A O 1
ATOM 1709 N N . LYS A 1 211 ? 5.480 5.629 -35.128 1.00 47.22 211 LYS A N 1
ATOM 1710 C CA . LYS A 1 211 ? 5.528 5.220 -36.549 1.00 47.22 211 LYS A CA 1
ATOM 1711 C C . LYS A 1 211 ? 6.716 4.305 -36.877 1.00 47.22 211 LYS A C 1
ATOM 1713 O O . LYS A 1 211 ? 6.706 3.639 -37.905 1.00 47.22 211 LYS A O 1
ATOM 1718 N N . THR A 1 212 ? 7.708 4.231 -36.000 1.00 48.44 212 THR A N 1
ATOM 1719 C CA . THR A 1 212 ? 8.921 3.410 -36.121 1.00 48.44 212 THR A CA 1
ATOM 1720 C C . THR A 1 212 ? 8.695 1.917 -35.866 1.00 48.44 212 THR A C 1
ATOM 1722 O O . THR A 1 212 ? 9.545 1.112 -36.234 1.00 48.44 212 THR A O 1
ATOM 1725 N N . ALA A 1 213 ? 7.566 1.520 -35.266 1.00 45.97 213 ALA A N 1
ATOM 1726 C CA . ALA A 1 213 ? 7.251 0.110 -35.004 1.00 45.97 213 ALA A CA 1
ATOM 1727 C C . ALA A 1 213 ? 6.484 -0.585 -36.147 1.00 45.97 213 ALA A C 1
ATOM 1729 O O . ALA A 1 213 ? 6.300 -1.795 -36.099 1.00 45.97 213 ALA A O 1
ATOM 1730 N N . ALA A 1 214 ? 6.033 0.160 -37.163 1.00 41.34 214 ALA A N 1
ATOM 1731 C CA . ALA A 1 214 ? 5.244 -0.371 -38.280 1.00 41.34 214 ALA A CA 1
ATOM 1732 C C . ALA A 1 214 ? 6.080 -0.699 -39.536 1.00 41.34 214 ALA A C 1
ATOM 1734 O O . ALA A 1 214 ? 5.510 -1.069 -40.557 1.00 41.34 214 ALA A O 1
ATOM 1735 N N . SER A 1 215 ? 7.410 -0.548 -39.483 1.00 38.50 215 SER A N 1
ATOM 1736 C CA . SER A 1 215 ? 8.311 -0.771 -40.627 1.00 38.50 215 SER A CA 1
ATOM 1737 C C . SER A 1 215 ? 9.408 -1.818 -40.372 1.00 38.50 215 SER A C 1
ATOM 1739 O O . SER A 1 215 ? 10.487 -1.717 -40.959 1.00 38.50 215 SER A O 1
ATOM 1741 N N . ARG A 1 216 ? 9.178 -2.788 -39.482 1.00 36.97 216 ARG A N 1
ATOM 1742 C CA . ARG A 1 216 ? 10.045 -3.963 -39.310 1.00 36.97 216 ARG A CA 1
ATOM 1743 C C . ARG A 1 216 ? 9.251 -5.242 -39.484 1.00 36.97 216 ARG A C 1
ATOM 1745 O O . ARG A 1 216 ? 8.118 -5.279 -38.958 1.00 36.97 216 ARG A O 1
#

Radius of gyration: 22.08 Å; Cα contacts (8 Å, |Δi|>4): 148; chains: 1; bounding box: 53×43×68 Å

Foldseek 3Di:
DLVVCLVCVVVLVVVLVVLLVVLLVVLLCCCQVVVVPPVSVVSVVSNVVSLVVLQVNLVSNCVVVVDRDPSNLVSVLVVLCCVLCVVVVSVLVNLVSQQVSCVVVVPDPVPRDDRDPPDAFPRVLVVLVVVLVSLVVSLVVSLVVQCVRQNFDDPVQFDDPPPDDPVVSCLVSAGGNDDVVRVVNSVSVVVSVVSVVVSVCCVVDGGDDDPVVVPD